Protein AF-A0A9P9GNC3-F1 (afdb_monomer_lite)

Organism: Fusarium redolens (NCBI:txid48865)

Structure (mmCIF, N/CA/C/O backbone):
data_AF-A0A9P9GNC3-F1
#
_entry.id   AF-A0A9P9GNC3-F1
#
loop_
_atom_site.group_PDB
_atom_site.id
_atom_site.type_symbol
_atom_site.label_atom_id
_atom_site.label_alt_id
_atom_site.label_comp_id
_atom_site.label_asym_id
_atom_site.label_entity_id
_atom_site.label_seq_id
_atom_site.pdbx_PDB_ins_code
_atom_site.Cartn_x
_atom_site.Cartn_y
_atom_site.Cartn_z
_atom_site.occupancy
_atom_site.B_iso_or_equiv
_atom_site.auth_seq_id
_atom_site.auth_comp_id
_atom_site.auth_asym_id
_atom_site.auth_atom_id
_atom_site.pdbx_PDB_model_num
ATOM 1 N N . MET A 1 1 ? 5.589 -10.675 -9.214 1.00 71.06 1 MET A N 1
ATOM 2 C CA . MET A 1 1 ? 6.802 -10.640 -8.363 1.00 71.06 1 MET A CA 1
ATOM 3 C C . MET A 1 1 ? 6.450 -10.313 -6.909 1.00 71.06 1 MET A C 1
ATOM 5 O O . MET A 1 1 ? 6.071 -11.239 -6.218 1.00 71.06 1 MET A O 1
ATOM 9 N N . VAL A 1 2 ? 6.453 -9.054 -6.444 1.00 84.62 2 VAL A N 1
ATOM 10 C CA . VAL A 1 2 ? 6.158 -8.733 -5.024 1.00 84.62 2 VAL A CA 1
ATOM 11 C C . VAL A 1 2 ? 4.674 -8.873 -4.683 1.00 84.62 2 VAL A C 1
ATOM 13 O O . VAL A 1 2 ? 4.344 -9.469 -3.669 1.00 84.62 2 VAL A O 1
ATOM 16 N N . GLY A 1 3 ? 3.775 -8.405 -5.555 1.00 83.94 3 GLY A N 1
ATOM 17 C CA . GLY A 1 3 ? 2.334 -8.489 -5.297 1.00 83.94 3 GLY A CA 1
ATOM 18 C C . GLY A 1 3 ? 1.807 -9.918 -5.114 1.00 83.94 3 GLY A C 1
ATOM 19 O O . GLY A 1 3 ? 1.044 -10.178 -4.196 1.00 83.94 3 GLY A O 1
ATOM 20 N N . ASN A 1 4 ? 2.259 -10.864 -5.944 1.00 85.94 4 ASN A N 1
ATOM 21 C CA . ASN A 1 4 ? 1.862 -12.274 -5.822 1.00 85.94 4 ASN A CA 1
ATOM 22 C C . ASN A 1 4 ? 2.312 -12.877 -4.479 1.00 85.94 4 ASN A C 1
ATOM 24 O O . ASN A 1 4 ? 1.541 -13.569 -3.823 1.00 85.94 4 ASN A O 1
ATOM 28 N N . GLU A 1 5 ? 3.531 -12.558 -4.046 1.00 89.38 5 GLU A N 1
ATOM 29 C CA . GLU A 1 5 ? 4.064 -13.045 -2.776 1.00 89.38 5 GLU A CA 1
ATOM 30 C C . GLU A 1 5 ? 3.359 -12.406 -1.570 1.00 89.38 5 GLU A C 1
ATOM 32 O O . GLU A 1 5 ? 3.077 -13.095 -0.593 1.00 89.38 5 GLU A O 1
ATOM 37 N N . ILE A 1 6 ? 2.983 -11.122 -1.663 1.00 91.31 6 ILE A N 1
ATOM 38 C CA . ILE A 1 6 ? 2.118 -10.469 -0.668 1.00 91.31 6 ILE A CA 1
ATOM 39 C C . ILE A 1 6 ? 0.810 -11.247 -0.517 1.00 91.31 6 ILE A C 1
ATOM 41 O O . ILE A 1 6 ? 0.443 -11.570 0.606 1.00 91.31 6 ILE A O 1
ATOM 45 N N . VAL A 1 7 ? 0.134 -11.599 -1.619 1.00 90.75 7 VAL A N 1
ATOM 46 C CA . VAL A 1 7 ? -1.117 -12.379 -1.555 1.00 90.75 7 VAL A CA 1
ATOM 47 C C . VAL A 1 7 ? -0.898 -13.696 -0.838 1.00 90.75 7 VAL A C 1
ATOM 49 O O . VAL A 1 7 ? -1.622 -13.988 0.106 1.00 90.75 7 VAL A O 1
ATOM 52 N N . LYS A 1 8 ? 0.109 -14.472 -1.247 1.00 91.12 8 LYS A N 1
ATOM 53 C CA . LYS A 1 8 ? 0.408 -15.769 -0.626 1.00 91.12 8 LYS A CA 1
ATOM 54 C C . LYS A 1 8 ? 0.589 -15.638 0.884 1.00 91.12 8 LYS A C 1
ATOM 56 O O . LYS A 1 8 ? -0.018 -16.393 1.639 1.00 91.12 8 LYS A O 1
ATOM 61 N N . GLN A 1 9 ? 1.354 -14.643 1.326 1.00 92.56 9 GLN A N 1
ATOM 62 C CA . GLN A 1 9 ? 1.578 -14.410 2.751 1.00 92.56 9 GLN A CA 1
ATOM 63 C C . GLN A 1 9 ? 0.332 -13.887 3.468 1.00 92.56 9 GLN A C 1
ATOM 65 O O . GLN A 1 9 ? 0.065 -14.312 4.587 1.00 92.56 9 GLN A O 1
ATOM 70 N N . CYS A 1 10 ? -0.480 -13.041 2.828 1.00 91.19 10 CYS A N 1
ATOM 71 C CA . CYS A 1 10 ? -1.758 -12.608 3.386 1.00 91.19 10 CYS A CA 1
ATOM 72 C C . CYS A 1 10 ? -2.740 -13.771 3.572 1.00 91.19 10 CYS A C 1
ATOM 74 O O . CYS A 1 10 ? -3.431 -13.832 4.585 1.00 91.19 10 CYS A O 1
ATOM 76 N N . LEU A 1 11 ? -2.814 -14.692 2.609 1.00 91.88 11 LEU A N 1
ATOM 77 C CA . LEU A 1 11 ? -3.699 -15.856 2.685 1.00 91.88 11 LEU A CA 1
ATOM 78 C C . LEU A 1 11 ? -3.236 -16.840 3.775 1.00 91.88 11 LEU A C 1
ATOM 80 O O . LEU A 1 11 ? -4.072 -17.376 4.510 1.00 91.88 11 LEU A O 1
ATOM 84 N N . ALA A 1 12 ? -1.919 -17.005 3.934 1.00 92.38 12 ALA A N 1
ATOM 85 C CA . ALA A 1 12 ? -1.314 -17.858 4.956 1.00 92.38 12 ALA A CA 1
ATOM 86 C C . ALA A 1 12 ? -1.364 -17.273 6.384 1.00 92.38 12 ALA A C 1
ATOM 88 O O . ALA A 1 12 ? -1.344 -18.032 7.352 1.00 92.38 12 ALA A O 1
ATOM 89 N N . ASP A 1 13 ? -1.441 -15.949 6.551 1.00 88.38 13 ASP A N 1
ATOM 90 C CA . ASP A 1 13 ? -1.456 -15.313 7.874 1.00 88.38 13 ASP A CA 1
ATOM 91 C C . ASP A 1 13 ? -2.812 -15.512 8.579 1.00 88.38 13 ASP A C 1
ATOM 93 O O . ASP A 1 13 ? -3.875 -15.165 8.056 1.00 88.38 13 ASP A O 1
ATOM 97 N N . ALA A 1 14 ? -2.791 -16.070 9.790 1.00 89.25 14 ALA A N 1
ATOM 98 C CA . ALA A 1 14 ? -3.994 -16.343 10.577 1.00 89.25 14 ALA A CA 1
ATOM 99 C C . ALA A 1 14 ? -4.692 -15.072 11.101 1.00 89.25 14 ALA A C 1
ATOM 101 O O . ALA A 1 14 ? -5.888 -15.110 11.379 1.00 89.25 14 ALA A O 1
ATOM 102 N N . ARG A 1 15 ? -3.979 -13.942 11.208 1.00 87.38 15 ARG A N 1
ATOM 103 C CA . ARG A 1 15 ? -4.541 -12.643 11.632 1.00 87.38 15 ARG A CA 1
ATOM 104 C C . ARG A 1 15 ? -5.403 -12.009 10.538 1.00 87.38 15 ARG A C 1
ATOM 106 O O . ARG A 1 15 ? -6.269 -11.175 10.807 1.00 87.38 15 ARG A O 1
ATOM 113 N N . ILE A 1 16 ? -5.155 -12.402 9.291 1.00 88.00 16 ILE A N 1
ATOM 114 C CA . ILE A 1 16 ? -5.883 -11.941 8.116 1.00 88.00 16 ILE A CA 1
ATOM 115 C C . ILE A 1 16 ? -7.038 -12.900 7.850 1.00 88.00 16 ILE A C 1
ATOM 117 O O . ILE A 1 16 ? -6.841 -14.096 7.617 1.00 88.00 16 ILE A O 1
ATOM 121 N N . THR A 1 17 ? -8.256 -12.363 7.850 1.00 89.50 17 THR A N 1
ATOM 122 C CA . THR A 1 17 ? -9.473 -13.156 7.621 1.00 89.50 17 THR A CA 1
ATOM 123 C C . THR A 1 17 ? -10.015 -13.025 6.220 1.00 89.50 17 THR A C 1
ATOM 125 O O . THR A 1 17 ? -10.575 -13.985 5.699 1.00 89.50 17 THR A O 1
ATOM 128 N N . LYS A 1 18 ? -9.829 -11.864 5.591 1.00 91.94 18 LYS A N 1
ATOM 129 C CA . LYS A 1 18 ? -10.246 -11.642 4.213 1.00 91.94 18 LYS A CA 1
ATOM 130 C C . LYS A 1 18 ? -9.215 -10.791 3.477 1.00 91.94 18 LYS A C 1
ATOM 132 O O . LYS A 1 18 ? -8.656 -9.843 4.024 1.00 91.94 18 LYS A O 1
ATOM 137 N N . VAL A 1 19 ? -8.959 -11.139 2.225 1.00 92.69 19 VAL A N 1
ATOM 138 C CA . VAL A 1 19 ? -8.042 -10.439 1.326 1.00 92.69 19 VAL A CA 1
ATOM 139 C C . VAL A 1 19 ? -8.831 -10.040 0.093 1.00 92.69 19 VAL A C 1
ATOM 141 O O . VAL A 1 19 ? -9.226 -10.899 -0.689 1.00 92.69 19 VAL A O 1
ATOM 144 N N . VAL A 1 20 ? -9.062 -8.742 -0.081 1.00 93.94 20 VAL A N 1
ATOM 145 C CA . VAL A 1 20 ? -9.696 -8.203 -1.282 1.00 93.94 20 VAL A CA 1
ATOM 146 C C . VAL A 1 20 ? -8.610 -7.825 -2.283 1.00 93.94 20 VAL A C 1
ATOM 148 O O . VAL A 1 20 ? -7.742 -6.996 -2.011 1.00 93.94 20 VAL A O 1
ATOM 151 N N . ILE A 1 21 ? -8.632 -8.458 -3.450 1.00 91.94 21 ILE A N 1
ATOM 152 C CA . ILE A 1 21 ? -7.582 -8.345 -4.462 1.00 91.94 21 ILE A CA 1
ATOM 153 C C . ILE A 1 21 ? -8.123 -7.528 -5.630 1.00 91.94 21 ILE A C 1
ATOM 155 O O . ILE A 1 21 ? -8.949 -8.020 -6.393 1.00 91.94 21 ILE A O 1
ATOM 159 N N . LEU A 1 22 ? -7.636 -6.297 -5.799 1.00 91.00 22 LEU A N 1
ATOM 160 C CA . LEU A 1 22 ? -7.985 -5.460 -6.945 1.00 91.00 22 LEU A CA 1
ATOM 161 C C . LEU A 1 22 ? -6.958 -5.666 -8.058 1.00 91.00 22 LEU A C 1
ATOM 163 O O . LEU A 1 22 ? -5.786 -5.294 -7.930 1.00 91.00 22 LEU A O 1
ATOM 167 N N . THR A 1 23 ? -7.388 -6.245 -9.173 1.00 87.75 23 THR A N 1
ATOM 168 C CA . THR A 1 23 ? -6.497 -6.644 -10.266 1.00 87.75 23 THR A CA 1
ATOM 169 C C . THR A 1 23 ? -7.045 -6.241 -11.633 1.00 87.75 23 THR A C 1
ATOM 171 O O . THR A 1 23 ? -8.246 -6.100 -11.829 1.00 87.75 23 THR A O 1
ATOM 174 N N . ARG A 1 24 ? -6.139 -6.063 -12.602 1.00 84.44 24 ARG A N 1
ATOM 175 C CA . ARG A 1 24 ? -6.463 -5.876 -14.032 1.00 84.44 24 ARG A CA 1
ATOM 176 C C . ARG A 1 24 ? -6.340 -7.156 -14.856 1.00 84.44 24 ARG A C 1
ATOM 178 O O . ARG A 1 24 ? -6.605 -7.141 -16.053 1.00 84.44 24 ARG A O 1
ATOM 185 N N . LYS A 1 25 ? -5.862 -8.238 -14.246 1.00 81.69 25 LYS A N 1
ATOM 186 C CA . LYS A 1 25 ? -5.639 -9.537 -14.885 1.00 81.69 25 LYS A CA 1
ATOM 187 C C . LYS A 1 25 ? -6.192 -10.643 -14.000 1.00 81.69 25 LYS A C 1
ATOM 189 O O . LYS A 1 25 ? -6.168 -10.496 -12.777 1.00 81.69 25 LYS A O 1
ATOM 194 N N . ALA A 1 26 ? -6.598 -11.743 -14.628 1.00 81.38 26 ALA A N 1
ATOM 195 C CA . ALA A 1 26 ? -6.916 -12.975 -13.921 1.00 81.38 26 ALA A CA 1
ATOM 196 C C . ALA A 1 26 ? -5.763 -13.373 -12.983 1.00 81.38 26 ALA A C 1
ATOM 198 O O . ALA A 1 26 ? -4.585 -13.146 -13.287 1.00 81.38 26 ALA A O 1
ATOM 199 N N . VAL A 1 27 ? -6.123 -13.918 -11.827 1.00 83.19 27 VAL A N 1
ATOM 200 C CA . VAL A 1 27 ? -5.182 -14.505 -10.869 1.00 83.19 27 VAL A CA 1
ATOM 201 C C . VAL A 1 27 ? -5.160 -16.022 -11.057 1.00 83.19 27 VAL A C 1
ATOM 203 O O . VAL A 1 27 ? -5.975 -16.567 -11.794 1.00 83.19 27 VAL A O 1
ATOM 206 N N . SER A 1 28 ? -4.208 -16.716 -10.435 1.00 87.19 28 SER A N 1
ATOM 207 C CA . SER A 1 28 ? -4.186 -18.180 -10.483 1.00 87.19 28 SER A CA 1
ATOM 208 C C . SER A 1 28 ? -5.418 -18.764 -9.791 1.00 87.19 28 SER A C 1
ATOM 210 O O . SER A 1 28 ? -5.870 -18.216 -8.782 1.00 87.19 28 SER A O 1
ATOM 212 N N . MET A 1 29 ? -5.889 -19.916 -10.275 1.00 87.25 29 MET A N 1
ATOM 213 C CA . MET A 1 29 ? -7.039 -20.620 -9.693 1.00 87.25 29 MET A CA 1
ATOM 214 C C . MET A 1 29 ? -6.878 -20.850 -8.188 1.00 87.25 29 MET A C 1
ATOM 216 O O . MET A 1 29 ? -7.818 -20.604 -7.448 1.00 87.25 29 MET A O 1
ATOM 220 N N . ASP A 1 30 ? -5.672 -21.189 -7.722 1.00 89.25 30 ASP A N 1
ATOM 221 C CA . ASP A 1 30 ? -5.390 -21.392 -6.292 1.00 89.25 30 ASP A CA 1
ATOM 222 C C . ASP A 1 30 ? -5.675 -20.155 -5.421 1.00 89.25 30 ASP A C 1
ATOM 224 O O . ASP A 1 30 ? -6.001 -20.283 -4.243 1.00 89.25 30 ASP A O 1
ATOM 228 N N . ILE A 1 31 ? -5.521 -18.947 -5.981 1.00 88.00 31 ILE A N 1
ATOM 229 C CA . ILE A 1 31 ? -5.834 -17.692 -5.285 1.00 88.00 31 ILE A CA 1
ATOM 230 C C . ILE A 1 31 ? -7.334 -17.429 -5.371 1.00 88.00 31 ILE A C 1
ATOM 232 O O . ILE A 1 31 ? -7.939 -17.054 -4.373 1.00 88.00 31 ILE A O 1
ATOM 236 N N . GLU A 1 32 ? -7.927 -17.614 -6.550 1.00 87.88 32 GLU A N 1
ATOM 237 C CA . GLU A 1 32 ? -9.344 -17.339 -6.793 1.00 87.88 32 GLU A CA 1
ATOM 238 C C . GLU A 1 32 ? -10.270 -18.263 -5.993 1.00 87.88 32 GLU A C 1
ATOM 240 O O . GLU A 1 32 ? -11.274 -17.805 -5.457 1.00 87.88 32 GLU A O 1
ATOM 245 N N . SER A 1 33 ? -9.905 -19.537 -5.833 1.00 91.75 33 SER A N 1
ATOM 246 C CA . SER A 1 33 ? -10.669 -20.514 -5.052 1.00 91.75 33 SER A CA 1
ATOM 247 C C . SER A 1 33 ? -10.386 -20.460 -3.547 1.00 91.75 33 SER A C 1
ATOM 249 O O . SER A 1 33 ? -10.946 -21.252 -2.789 1.00 91.75 33 SER A O 1
ATOM 251 N N . HIS A 1 34 ? -9.483 -19.588 -3.087 1.00 93.50 34 HIS A N 1
ATOM 252 C CA . HIS A 1 34 ? -9.103 -19.545 -1.680 1.00 93.50 34 HIS A CA 1
ATOM 253 C C . HIS A 1 34 ? -10.231 -18.927 -0.830 1.00 93.50 34 HIS A C 1
ATOM 255 O O . HIS A 1 34 ? -10.674 -17.820 -1.126 1.00 93.50 34 HIS A O 1
ATOM 261 N N . PRO A 1 35 ? -10.643 -19.535 0.300 1.00 94.06 35 PRO A N 1
ATOM 262 C CA . PRO A 1 35 ? -11.805 -19.075 1.077 1.00 94.06 35 PRO A CA 1
ATOM 263 C C . PRO A 1 35 ? -11.659 -17.661 1.665 1.00 94.06 35 PRO A C 1
ATOM 265 O O . PRO A 1 35 ? -12.649 -16.982 1.921 1.00 94.06 35 PRO A O 1
ATOM 268 N N . LYS A 1 36 ? -10.420 -17.203 1.890 1.00 91.94 36 LYS A N 1
ATOM 269 C CA . LYS A 1 36 ? -10.124 -15.824 2.328 1.00 91.94 36 LYS A CA 1
ATOM 270 C C . LYS A 1 36 ? -10.079 -14.800 1.187 1.00 91.94 36 LYS A C 1
ATOM 272 O O . LYS A 1 36 ? -10.036 -13.605 1.474 1.00 91.94 36 LYS A O 1
ATOM 277 N N . ALA A 1 37 ? -9.975 -15.231 -0.067 1.00 92.38 37 ALA A N 1
ATOM 278 C CA . ALA A 1 37 ? -9.731 -14.336 -1.189 1.00 92.38 37 ALA A CA 1
ATOM 279 C C . ALA A 1 37 ? -11.041 -13.793 -1.762 1.00 92.38 37 ALA A C 1
ATOM 281 O O . ALA A 1 37 ? -12.039 -14.495 -1.871 1.00 92.38 37 ALA A O 1
ATOM 282 N N . ASP A 1 38 ? -11.019 -12.521 -2.139 1.00 92.50 38 ASP A N 1
ATOM 283 C CA . ASP A 1 38 ? -12.123 -11.842 -2.797 1.00 92.50 38 ASP A CA 1
ATOM 284 C C . ASP A 1 38 ? -11.568 -11.032 -3.968 1.00 92.50 38 ASP A C 1
ATOM 286 O O . ASP A 1 38 ? -11.017 -9.944 -3.790 1.00 92.50 38 ASP A O 1
ATOM 290 N N . VAL A 1 39 ? -11.622 -11.600 -5.170 1.00 90.69 39 VAL A N 1
ATOM 291 C CA . VAL A 1 39 ? -10.992 -11.008 -6.353 1.00 90.69 39 VAL A CA 1
ATOM 292 C C . VAL A 1 39 ? -11.961 -10.039 -7.027 1.00 90.69 39 VAL A C 1
ATOM 294 O O . VAL A 1 39 ? -13.138 -10.339 -7.246 1.00 90.69 39 VAL A O 1
ATOM 297 N N . ILE A 1 40 ? -11.467 -8.845 -7.350 1.00 90.75 40 ILE A N 1
ATOM 298 C CA . ILE A 1 40 ? -12.210 -7.799 -8.049 1.00 90.75 40 ILE A CA 1
ATOM 299 C C . ILE A 1 40 ? -11.407 -7.364 -9.267 1.00 90.75 40 ILE A C 1
ATOM 301 O O . ILE A 1 40 ? -10.296 -6.838 -9.149 1.00 90.75 40 ILE A O 1
ATOM 305 N N . MET A 1 41 ? -11.998 -7.545 -10.443 1.00 88.12 41 MET A N 1
ATOM 306 C CA . MET A 1 41 ? -11.473 -6.969 -11.672 1.00 88.12 41 MET A CA 1
ATOM 307 C C . MET A 1 41 ? -11.818 -5.482 -11.716 1.00 88.12 41 MET A C 1
ATOM 309 O O . MET A 1 41 ? -12.990 -5.112 -11.703 1.00 88.12 41 MET A O 1
ATOM 313 N N . ILE A 1 42 ? -10.801 -4.630 -11.776 1.00 86.75 42 ILE A N 1
ATOM 314 C CA . ILE A 1 42 ? -10.959 -3.178 -11.894 1.00 86.75 42 ILE A CA 1
ATOM 315 C C . ILE A 1 42 ? -10.181 -2.691 -13.109 1.00 86.75 42 ILE A C 1
ATOM 317 O O . ILE A 1 42 ? -9.058 -3.130 -13.336 1.00 86.75 42 ILE A O 1
ATOM 321 N N . GLN A 1 43 ? -10.768 -1.804 -13.911 1.00 82.12 43 GLN A N 1
ATOM 322 C CA . GLN A 1 43 ? -10.103 -1.277 -15.109 1.00 82.12 43 GLN A CA 1
ATOM 323 C C . GLN A 1 43 ? -9.197 -0.087 -14.786 1.00 82.12 43 GLN A C 1
ATOM 325 O O . GLN A 1 43 ? -8.079 0.000 -15.303 1.00 82.12 43 GLN A O 1
ATOM 330 N N . ASP A 1 44 ? -9.667 0.788 -13.899 1.00 83.56 44 ASP A N 1
ATOM 331 C CA . ASP A 1 44 ? -9.015 2.037 -13.535 1.00 83.56 44 ASP A CA 1
ATOM 332 C C . ASP A 1 44 ? -8.844 2.132 -12.014 1.00 83.56 44 ASP A C 1
ATOM 334 O O . ASP A 1 44 ? -9.811 2.156 -11.260 1.00 83.56 44 ASP A O 1
ATOM 338 N N . PHE A 1 45 ? -7.593 2.193 -11.561 1.00 83.12 45 PHE A N 1
ATOM 339 C CA . PHE A 1 45 ? -7.248 2.298 -10.142 1.00 83.12 45 PHE A CA 1
ATOM 340 C C . PHE A 1 45 ? -7.416 3.716 -9.573 1.00 83.12 45 PHE A C 1
ATOM 342 O O . PHE A 1 45 ? -7.267 3.903 -8.363 1.00 83.12 45 PHE A O 1
ATOM 349 N N . ALA A 1 46 ? -7.725 4.702 -10.420 1.00 84.69 46 ALA A N 1
ATOM 350 C CA . ALA A 1 46 ? -8.105 6.050 -10.010 1.00 84.69 46 ALA A CA 1
ATOM 351 C C . ALA A 1 46 ? -9.609 6.173 -9.705 1.00 84.69 46 ALA A C 1
ATOM 353 O O . ALA A 1 46 ? -10.036 7.172 -9.128 1.00 84.69 46 ALA A O 1
ATOM 354 N N . ARG A 1 47 ? -10.427 5.180 -10.085 1.00 88.38 47 ARG A N 1
ATOM 355 C CA . ARG A 1 47 ? -11.890 5.250 -9.990 1.00 88.38 47 ARG A CA 1
ATOM 356 C C . ARG A 1 47 ? -12.474 4.020 -9.312 1.00 88.38 47 ARG A C 1
ATOM 358 O O . ARG A 1 47 ? -12.463 2.923 -9.857 1.00 88.38 47 ARG A O 1
ATOM 365 N N . TYR A 1 48 ? -13.063 4.236 -8.142 1.00 88.75 48 TYR A N 1
ATOM 366 C CA . TYR A 1 48 ? -13.723 3.197 -7.358 1.00 88.75 48 TYR A CA 1
ATOM 367 C C . TYR A 1 48 ? -15.235 3.394 -7.451 1.00 88.75 48 TYR A C 1
ATOM 369 O O . TYR A 1 48 ? -15.747 4.423 -7.014 1.00 88.75 48 TYR A O 1
ATOM 377 N N . SER A 1 49 ? -15.951 2.429 -8.032 1.00 92.12 49 SER A N 1
ATOM 378 C CA . SER A 1 49 ? -17.416 2.426 -7.983 1.00 92.12 49 SER A CA 1
ATOM 379 C C . SER A 1 49 ? -17.901 2.127 -6.564 1.00 92.12 49 SER A C 1
ATOM 381 O O . SER A 1 49 ? -17.180 1.510 -5.774 1.00 92.12 49 SER A O 1
ATOM 383 N N . ASP A 1 50 ? -19.137 2.509 -6.241 1.00 92.44 50 ASP A N 1
ATOM 384 C CA . ASP A 1 50 ? -19.700 2.247 -4.911 1.00 92.44 50 ASP A CA 1
ATOM 385 C C . ASP A 1 50 ? -19.761 0.745 -4.587 1.00 92.44 50 ASP A C 1
ATOM 387 O O . ASP A 1 50 ? -19.538 0.360 -3.442 1.00 92.44 50 ASP A O 1
ATOM 391 N N . GLU A 1 51 ? -19.952 -0.120 -5.590 1.00 91.25 51 GLU A N 1
ATOM 392 C CA . GLU A 1 51 ? -19.903 -1.575 -5.394 1.00 91.25 51 GLU A CA 1
ATOM 393 C C . GLU A 1 51 ? -18.503 -2.064 -4.996 1.00 91.25 51 GLU A C 1
ATOM 395 O O . GLU A 1 51 ? -18.367 -2.908 -4.108 1.00 91.25 51 GLU A O 1
ATOM 400 N N . VAL A 1 52 ? -17.445 -1.509 -5.600 1.00 91.38 52 VAL A N 1
ATOM 401 C CA . VAL A 1 52 ? -16.073 -1.818 -5.178 1.00 91.38 52 VAL A CA 1
ATOM 402 C C . VAL A 1 52 ? -15.857 -1.317 -3.755 1.00 91.38 52 VAL A C 1
ATOM 404 O O . VAL A 1 52 ? -15.422 -2.093 -2.911 1.00 91.38 52 VAL A O 1
ATOM 407 N N . LEU A 1 53 ? -16.211 -0.062 -3.461 1.00 92.31 53 LEU A N 1
ATOM 408 C CA . LEU A 1 53 ? -16.041 0.524 -2.128 1.00 92.31 53 LEU A CA 1
ATOM 409 C C . LEU A 1 53 ? -16.752 -0.295 -1.047 1.00 92.31 53 LEU A C 1
ATOM 411 O O . LEU A 1 53 ? -16.140 -0.583 -0.022 1.00 92.31 53 LEU A O 1
ATOM 415 N N . ARG A 1 54 ? -17.983 -0.753 -1.302 1.00 91.75 54 ARG A N 1
ATOM 416 C CA . ARG A 1 54 ? -18.752 -1.616 -0.395 1.00 91.75 5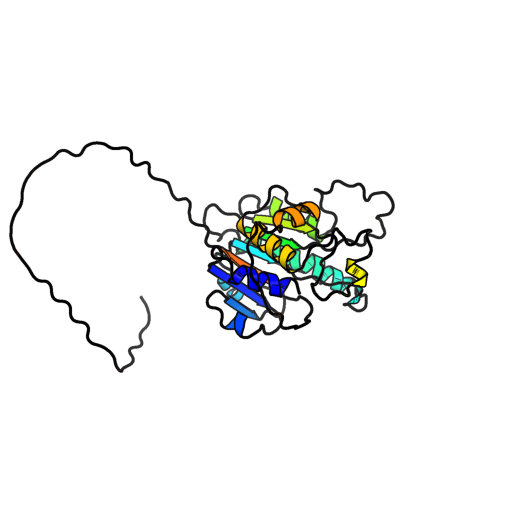4 ARG A CA 1
ATOM 417 C C . ARG A 1 54 ? -18.016 -2.917 -0.068 1.00 91.75 54 ARG A C 1
ATOM 419 O O . ARG A 1 54 ? -18.003 -3.347 1.082 1.00 91.75 54 ARG A O 1
ATOM 426 N N . ARG A 1 55 ? -17.356 -3.541 -1.052 1.00 90.69 55 ARG A N 1
ATOM 427 C CA . ARG A 1 55 ? -16.542 -4.753 -0.827 1.00 90.69 55 ARG A CA 1
ATOM 428 C C . ARG A 1 55 ? -15.265 -4.475 -0.031 1.00 90.69 55 ARG A C 1
ATOM 430 O O . ARG A 1 55 ? -14.764 -5.384 0.629 1.00 90.69 55 ARG A O 1
ATOM 437 N N . LEU A 1 56 ? -14.763 -3.239 -0.060 1.00 90.88 56 LEU A N 1
ATOM 438 C CA . LEU A 1 56 ? -13.602 -2.805 0.723 1.00 90.88 56 LEU A CA 1
ATOM 439 C C . LEU A 1 56 ? -13.952 -2.444 2.174 1.00 90.88 56 LEU A C 1
ATOM 441 O O . LEU A 1 56 ? -13.044 -2.337 3.000 1.00 90.88 56 LEU A O 1
ATOM 445 N N . GLU A 1 57 ? -15.231 -2.284 2.520 1.00 90.06 57 GLU A N 1
ATOM 446 C CA . GLU A 1 57 ? -15.643 -1.875 3.864 1.00 90.06 57 GLU A CA 1
ATOM 447 C C . GLU A 1 57 ? -15.205 -2.851 4.971 1.00 90.06 57 GLU A C 1
ATOM 449 O O . GLU A 1 57 ? -15.241 -4.088 4.870 1.00 90.06 57 GLU A O 1
ATOM 454 N N . GLY A 1 58 ? -14.762 -2.257 6.078 1.00 85.56 58 GLY A N 1
ATOM 455 C CA . GLY A 1 58 ? -14.177 -2.966 7.209 1.00 85.56 58 GLY A CA 1
ATOM 456 C C . GLY A 1 58 ? -12.784 -3.533 6.936 1.00 85.56 58 GLY A C 1
ATOM 457 O O . GLY A 1 58 ? -12.275 -4.266 7.780 1.00 85.56 58 GLY A O 1
ATOM 458 N N . SER A 1 59 ? -12.167 -3.234 5.788 1.00 89.88 59 SER A N 1
ATOM 459 C CA . SER A 1 59 ? -10.729 -3.447 5.609 1.00 89.88 59 SER A CA 1
ATOM 460 C C . SER A 1 59 ? -9.956 -2.500 6.519 1.00 89.88 59 SER A C 1
ATOM 462 O O . SER A 1 59 ? -10.360 -1.362 6.729 1.00 89.88 59 SER A O 1
ATOM 464 N N . SER A 1 60 ? -8.832 -2.969 7.039 1.00 91.12 60 SER A N 1
ATOM 465 C CA . SER A 1 60 ? -7.998 -2.233 7.995 1.00 91.12 60 SER A CA 1
ATOM 466 C C . SER A 1 60 ? -6.655 -1.825 7.402 1.00 91.12 60 SER A C 1
ATOM 468 O O . SER A 1 60 ? -5.922 -1.055 8.014 1.00 91.12 60 SER A O 1
ATOM 470 N N . ALA A 1 61 ? -6.295 -2.363 6.236 1.00 94.06 61 ALA A N 1
ATOM 471 C CA . ALA A 1 61 ? -5.060 -2.016 5.565 1.00 94.06 61 ALA A CA 1
ATOM 472 C C . ALA A 1 61 ? -5.172 -2.107 4.038 1.00 94.06 61 ALA A C 1
ATOM 474 O O . ALA A 1 61 ? -5.924 -2.912 3.485 1.00 94.06 61 ALA A O 1
ATOM 475 N N . CYS A 1 62 ? -4.352 -1.316 3.355 1.00 95.44 62 CYS A N 1
ATOM 476 C CA . CYS A 1 62 ? -4.103 -1.390 1.921 1.00 95.44 62 CYS A CA 1
ATOM 477 C C . CYS A 1 62 ? -2.606 -1.580 1.688 1.00 95.44 62 CYS A C 1
ATOM 479 O O . CYS A 1 62 ? -1.797 -0.785 2.152 1.00 95.44 62 CYS A O 1
ATOM 481 N N . LEU A 1 63 ? -2.232 -2.623 0.954 1.00 95.44 63 LEU A N 1
ATOM 482 C CA . LEU A 1 63 ? -0.867 -2.917 0.545 1.00 95.44 63 LEU A CA 1
ATOM 483 C C . LEU A 1 63 ? -0.724 -2.529 -0.930 1.00 95.44 63 LEU A C 1
ATOM 485 O O . LEU A 1 63 ? -1.117 -3.258 -1.847 1.00 95.44 63 LEU A O 1
ATOM 489 N N . TRP A 1 64 ? -0.157 -1.347 -1.156 1.00 93.38 64 TRP A N 1
ATOM 490 C CA . TRP A 1 64 ? 0.059 -0.790 -2.480 1.00 93.38 64 TRP A CA 1
ATOM 491 C C . TRP A 1 64 ? 1.383 -1.281 -3.073 1.00 93.38 64 TRP A C 1
ATOM 493 O O . TRP A 1 64 ? 2.466 -0.780 -2.758 1.00 93.38 64 TRP A O 1
ATOM 503 N N . ALA A 1 65 ? 1.285 -2.263 -3.969 1.00 86.56 65 ALA A N 1
ATOM 504 C CA . ALA A 1 65 ? 2.415 -2.848 -4.695 1.00 86.56 65 ALA A CA 1
ATOM 505 C C . ALA A 1 65 ? 2.333 -2.611 -6.218 1.00 86.56 65 ALA A C 1
ATOM 507 O O . ALA A 1 65 ? 2.897 -3.380 -7.010 1.00 86.56 65 ALA A O 1
ATOM 508 N N . ILE A 1 66 ? 1.624 -1.551 -6.630 1.00 85.69 66 ILE A N 1
ATOM 509 C CA . ILE A 1 66 ? 1.635 -1.051 -8.006 1.00 85.69 66 ILE A CA 1
ATOM 510 C C . ILE A 1 66 ? 2.786 -0.068 -8.163 1.00 85.69 66 ILE A C 1
ATOM 512 O O . ILE A 1 66 ? 2.892 0.912 -7.430 1.00 85.69 66 ILE A O 1
ATOM 516 N N . GLY A 1 67 ? 3.612 -0.316 -9.171 1.00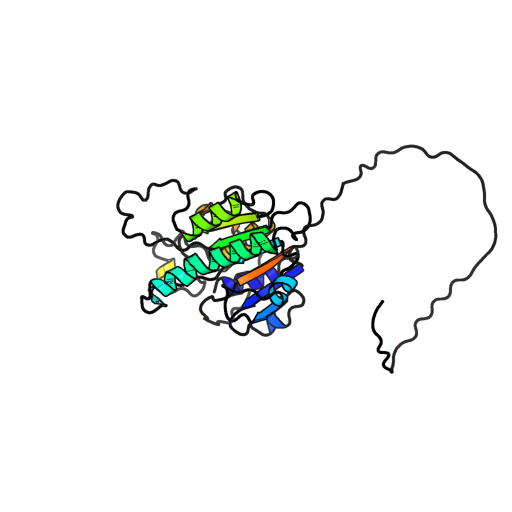 82.06 67 GLY A N 1
ATOM 517 C CA . GLY A 1 67 ? 4.642 0.614 -9.591 1.00 82.06 67 GLY A CA 1
ATOM 518 C C . GLY A 1 67 ? 5.127 0.290 -10.994 1.00 82.06 67 GLY A C 1
ATOM 519 O O . GLY A 1 67 ? 5.065 -0.855 -11.449 1.00 82.06 67 GLY A O 1
ATOM 520 N N . ALA A 1 68 ? 5.624 1.310 -11.680 1.00 78.94 68 ALA A N 1
ATOM 521 C CA . ALA A 1 68 ? 6.246 1.182 -12.986 1.00 78.94 68 ALA A CA 1
ATOM 522 C C . ALA A 1 68 ? 7.692 1.673 -12.957 1.00 78.94 68 ALA A C 1
ATOM 524 O O . ALA A 1 68 ? 8.100 2.477 -12.115 1.00 78.94 68 ALA A O 1
ATOM 525 N N . ARG A 1 69 ? 8.474 1.175 -13.912 1.00 73.75 69 ARG A N 1
ATOM 526 C CA . ARG A 1 69 ? 9.847 1.602 -14.156 1.00 73.75 69 ARG A CA 1
ATOM 527 C C . ARG A 1 69 ? 9.919 2.238 -15.538 1.00 73.75 69 ARG A C 1
ATOM 529 O O . ARG A 1 69 ? 9.258 1.763 -16.457 1.00 73.75 69 ARG A O 1
ATOM 536 N N . LEU A 1 70 ? 10.724 3.291 -15.672 1.00 72.62 70 LEU A N 1
ATOM 537 C CA . LEU A 1 70 ? 10.812 4.085 -16.903 1.00 72.62 70 LEU A CA 1
ATOM 538 C C . LEU A 1 70 ? 11.223 3.243 -18.125 1.00 72.62 70 LEU A C 1
ATOM 540 O O . LEU A 1 70 ? 10.680 3.427 -19.209 1.00 72.62 70 LEU A O 1
ATOM 544 N N . ASP A 1 71 ? 12.139 2.292 -17.923 1.00 69.81 71 ASP A N 1
ATOM 545 C CA . ASP A 1 71 ? 12.615 1.341 -18.939 1.00 69.81 71 ASP A CA 1
ATOM 546 C C . ASP A 1 71 ? 11.492 0.454 -19.503 1.00 69.81 71 ASP A C 1
ATOM 548 O O . ASP A 1 71 ? 11.540 0.056 -20.661 1.00 69.81 71 ASP A O 1
ATOM 552 N N . ARG A 1 72 ? 10.454 0.172 -18.709 1.00 72.38 72 ARG A N 1
ATOM 553 C CA . ARG A 1 72 ? 9.300 -0.643 -19.115 1.00 72.38 72 ARG A CA 1
ATOM 554 C C . ARG A 1 72 ? 8.133 0.158 -19.693 1.00 72.38 72 ARG A C 1
ATOM 556 O O . ARG A 1 72 ? 7.149 -0.451 -20.100 1.00 72.38 72 ARG A O 1
ATOM 563 N N . LEU A 1 73 ? 8.215 1.487 -19.699 1.00 74.69 73 LEU A N 1
ATOM 564 C CA . LEU A 1 73 ? 7.170 2.378 -20.216 1.00 74.69 73 LEU A CA 1
ATOM 565 C C . LEU A 1 73 ? 7.608 3.111 -21.487 1.00 74.69 73 LEU A C 1
ATOM 567 O O . LEU A 1 73 ? 7.130 4.207 -21.751 1.00 74.69 73 LEU A O 1
ATOM 571 N N . SER A 1 74 ? 8.560 2.559 -22.244 1.00 78.81 74 SER A N 1
ATOM 572 C CA . SER A 1 74 ? 9.093 3.207 -23.453 1.00 78.81 74 SER A CA 1
ATOM 573 C C . SER A 1 74 ? 9.548 4.655 -23.205 1.00 78.81 74 SER A C 1
ATOM 575 O O . SER A 1 74 ? 9.413 5.514 -24.068 1.00 78.81 74 SER A O 1
ATOM 577 N N . HIS A 1 75 ? 10.072 4.931 -22.004 1.00 78.31 75 HIS A N 1
ATOM 578 C CA . HIS A 1 75 ? 10.474 6.264 -21.544 1.00 78.31 75 HIS A CA 1
ATOM 579 C C . HIS A 1 75 ? 9.357 7.318 -21.417 1.00 78.31 75 HIS A C 1
ATOM 581 O O . HIS A 1 75 ? 9.658 8.507 -21.281 1.00 78.31 75 HIS A O 1
ATOM 587 N N . ASP A 1 76 ? 8.092 6.903 -21.352 1.00 83.56 76 ASP A N 1
ATOM 588 C CA . ASP A 1 76 ? 6.971 7.791 -21.051 1.00 83.56 76 ASP A CA 1
ATOM 589 C C . ASP A 1 76 ? 7.007 8.248 -19.581 1.00 83.56 76 ASP A C 1
ATOM 591 O O . ASP A 1 76 ? 6.756 7.487 -18.639 1.00 83.56 76 ASP A O 1
ATOM 595 N N . LYS A 1 77 ? 7.349 9.523 -19.384 1.00 85.12 77 LYS A N 1
ATOM 596 C CA . LYS A 1 77 ? 7.426 10.151 -18.061 1.00 85.12 77 LYS A CA 1
ATOM 597 C C . LYS A 1 77 ? 6.053 10.479 -17.483 1.00 85.12 77 LYS A C 1
ATOM 599 O O . LYS A 1 77 ? 5.918 10.435 -16.263 1.00 85.12 77 LYS A O 1
ATOM 604 N N . ALA A 1 78 ? 5.073 10.806 -18.324 1.00 86.62 78 ALA A N 1
ATOM 605 C CA . ALA A 1 78 ? 3.726 11.132 -17.873 1.00 86.62 78 ALA A CA 1
ATOM 606 C C . ALA A 1 78 ? 3.053 9.870 -17.331 1.00 86.62 78 ALA A C 1
ATOM 608 O O . ALA A 1 78 ? 2.568 9.863 -16.204 1.00 86.62 78 ALA A O 1
ATOM 609 N N . LEU A 1 79 ? 3.156 8.757 -18.062 1.00 82.94 79 LEU A N 1
ATOM 610 C CA . LEU A 1 79 ? 2.656 7.468 -17.593 1.00 82.94 79 LEU A CA 1
ATOM 611 C C . LEU A 1 79 ? 3.404 6.971 -16.346 1.00 82.94 79 LEU A C 1
ATOM 613 O O . LEU A 1 79 ? 2.799 6.371 -15.456 1.00 82.94 79 LEU A O 1
ATOM 617 N N . LEU A 1 80 ? 4.713 7.231 -16.245 1.00 82.88 80 LEU A N 1
ATOM 618 C CA . LEU A 1 80 ? 5.479 6.910 -15.039 1.00 82.88 80 LEU A CA 1
ATOM 619 C C . LEU A 1 80 ? 4.979 7.698 -13.821 1.00 82.88 80 LEU A C 1
ATOM 621 O O . LEU A 1 80 ? 4.831 7.109 -12.748 1.00 82.88 80 LEU A O 1
ATOM 625 N N . HIS A 1 81 ? 4.757 9.006 -13.979 1.00 88.19 81 HIS A N 1
ATOM 626 C CA . HIS A 1 81 ? 4.242 9.878 -12.921 1.00 88.19 81 HIS A CA 1
ATOM 627 C C . HIS A 1 81 ? 2.825 9.463 -12.522 1.00 88.19 81 HIS A C 1
ATOM 629 O O . HIS A 1 81 ? 2.600 9.166 -11.352 1.00 88.19 81 HIS A O 1
ATOM 635 N N . HIS A 1 82 ? 1.936 9.263 -13.494 1.00 86.81 82 HIS A N 1
ATOM 636 C CA . HIS A 1 82 ? 0.586 8.762 -13.262 1.00 86.81 82 HIS A CA 1
ATOM 637 C C . HIS A 1 82 ? 0.583 7.475 -12.416 1.00 86.81 82 HIS A C 1
ATOM 639 O O . HIS A 1 82 ? -0.083 7.393 -11.385 1.00 86.81 82 HIS A O 1
ATOM 645 N N . VAL A 1 83 ? 1.394 6.473 -12.787 1.00 86.00 83 VAL A N 1
ATOM 646 C CA . VAL A 1 83 ? 1.422 5.179 -12.081 1.00 86.00 83 VAL A CA 1
ATOM 647 C C . VAL A 1 83 ? 2.066 5.258 -10.694 1.00 86.00 83 VAL A C 1
ATOM 649 O O . VAL A 1 83 ? 1.586 4.607 -9.766 1.00 86.00 83 VAL A O 1
ATOM 652 N N . ASN A 1 84 ? 3.169 5.996 -10.547 1.00 86.62 84 ASN A N 1
ATOM 653 C CA . ASN A 1 84 ? 3.949 6.010 -9.305 1.00 86.62 84 ASN A CA 1
ATOM 654 C C . ASN A 1 84 ? 3.542 7.123 -8.327 1.00 86.62 84 ASN A C 1
ATOM 656 O O . ASN A 1 84 ? 3.973 7.071 -7.175 1.00 86.62 84 ASN A O 1
ATOM 660 N N . VAL A 1 85 ? 2.762 8.114 -8.767 1.00 89.88 85 VAL A N 1
ATOM 661 C CA . VAL A 1 85 ? 2.366 9.286 -7.973 1.00 89.88 85 VAL A CA 1
ATOM 662 C C . VAL A 1 85 ? 0.849 9.437 -7.936 1.00 89.88 85 VAL A C 1
ATOM 664 O O . VAL A 1 85 ? 0.260 9.307 -6.868 1.00 89.88 85 VAL A O 1
ATOM 667 N N . GLU A 1 86 ? 0.193 9.653 -9.075 1.00 91.56 86 GLU A N 1
ATOM 668 C CA . GLU A 1 86 ? -1.239 9.991 -9.076 1.00 91.56 86 GLU A CA 1
ATOM 66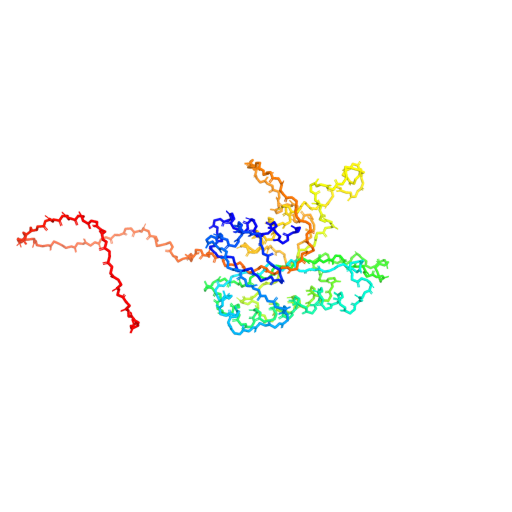9 C C . GLU A 1 86 ? -2.121 8.837 -8.587 1.00 91.56 86 GLU A C 1
ATOM 671 O O . GLU A 1 86 ? -2.998 9.045 -7.747 1.00 91.56 86 GLU A O 1
ATOM 676 N N . LEU A 1 87 ? -1.875 7.611 -9.061 1.00 90.75 87 LEU A N 1
ATOM 677 C CA . LEU A 1 87 ? -2.635 6.429 -8.649 1.00 90.75 87 LEU A CA 1
ATOM 678 C C . LEU A 1 87 ? -2.565 6.155 -7.134 1.00 90.75 87 LEU A C 1
ATOM 680 O O . LEU A 1 87 ? -3.632 6.044 -6.522 1.00 90.75 87 LEU A O 1
ATOM 684 N N . PRO A 1 88 ? -1.379 6.051 -6.491 1.00 93.12 88 PRO A N 1
ATOM 685 C CA . PRO A 1 88 ? -1.320 5.808 -5.052 1.00 93.12 88 PRO A CA 1
ATOM 686 C C . PRO A 1 88 ? -1.942 6.944 -4.237 1.00 93.12 88 PRO A C 1
ATOM 688 O O . PRO A 1 88 ? -2.603 6.656 -3.243 1.00 93.12 88 PRO A O 1
ATOM 691 N N . LEU A 1 89 ? -1.784 8.208 -4.650 1.00 95.81 89 LEU A N 1
ATOM 692 C CA . LEU A 1 89 ? -2.386 9.347 -3.948 1.00 95.81 89 LEU A CA 1
ATOM 693 C C . LEU A 1 89 ? -3.911 9.355 -4.072 1.00 95.81 89 LEU A C 1
ATOM 695 O O . LEU A 1 89 ? -4.607 9.532 -3.074 1.00 95.81 89 LEU A O 1
ATOM 699 N N . THR A 1 90 ? -4.437 9.097 -5.270 1.00 95.56 90 THR A N 1
ATOM 700 C CA . THR A 1 90 ? -5.886 9.014 -5.514 1.00 95.56 90 THR A CA 1
ATOM 701 C C . THR A 1 90 ? -6.512 7.884 -4.704 1.00 95.56 90 THR A C 1
ATOM 703 O O . THR A 1 90 ? -7.552 8.067 -4.066 1.00 95.56 90 THR A O 1
ATOM 706 N N . ALA A 1 91 ? -5.856 6.723 -4.671 1.00 94.06 91 ALA A N 1
ATOM 707 C CA . ALA A 1 91 ? -6.303 5.593 -3.876 1.00 94.06 91 ALA A CA 1
ATOM 708 C C . ALA A 1 91 ? -6.230 5.881 -2.373 1.00 94.06 91 ALA A C 1
ATOM 710 O O . ALA A 1 91 ? -7.215 5.671 -1.673 1.00 94.06 91 ALA A O 1
ATOM 711 N N . ALA A 1 92 ? -5.103 6.398 -1.876 1.00 96.00 92 ALA A N 1
ATOM 712 C CA . ALA A 1 92 ? -4.941 6.736 -0.465 1.00 96.00 92 ALA A CA 1
ATOM 713 C C . ALA A 1 92 ? -5.989 7.753 -0.004 1.00 96.00 92 ALA A C 1
ATOM 715 O O . ALA A 1 92 ? -6.628 7.533 1.021 1.00 96.00 92 ALA A O 1
ATOM 716 N N . LYS A 1 93 ? -6.234 8.804 -0.796 1.00 96.62 93 LYS A N 1
ATOM 717 C CA . LYS A 1 93 ? -7.271 9.802 -0.517 1.00 96.62 93 LYS A CA 1
ATOM 718 C C . LYS A 1 93 ? -8.662 9.168 -0.463 1.00 96.62 93 LYS A C 1
ATOM 720 O O . LYS A 1 93 ? -9.361 9.308 0.536 1.00 96.62 93 LYS A O 1
ATOM 725 N N . THR A 1 94 ? -9.026 8.394 -1.487 1.00 95.44 94 THR A N 1
ATOM 726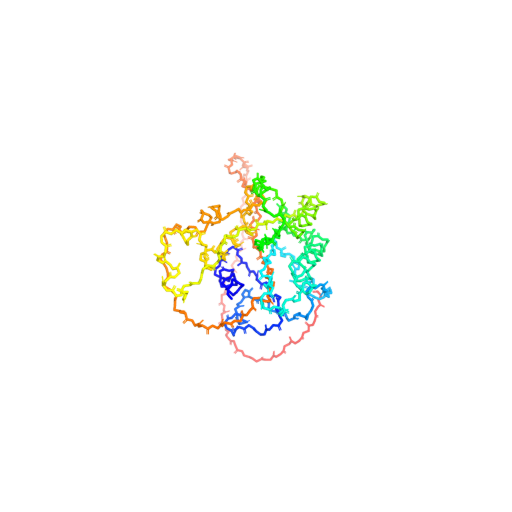 C CA . THR A 1 94 ? -10.333 7.717 -1.552 1.00 95.44 94 THR A CA 1
ATOM 727 C C . THR A 1 94 ? -10.542 6.782 -0.361 1.00 95.44 94 THR A C 1
ATOM 729 O O . THR A 1 94 ? -11.605 6.781 0.258 1.00 95.44 94 THR A O 1
ATOM 732 N N . LEU A 1 95 ? -9.528 5.988 -0.012 1.00 94.31 95 LEU A N 1
ATOM 733 C CA . LEU A 1 95 ? -9.596 5.059 1.113 1.00 94.31 95 LEU A CA 1
ATOM 734 C C . LEU A 1 95 ? -9.648 5.799 2.452 1.00 94.31 95 LEU A C 1
ATOM 736 O O . LEU A 1 95 ? -10.436 5.408 3.309 1.00 94.31 95 LEU A O 1
ATOM 740 N N . SER A 1 96 ? -8.882 6.879 2.618 1.00 95.69 96 SER A N 1
ATOM 741 C CA . SER A 1 96 ? -8.917 7.726 3.817 1.00 95.69 96 SER A CA 1
ATOM 742 C C . SER A 1 96 ? -10.293 8.352 4.039 1.00 95.69 96 SER A C 1
ATOM 744 O O . SER A 1 96 ? -10.777 8.393 5.163 1.00 95.69 96 SER A O 1
ATOM 746 N N . GLU A 1 97 ? -10.958 8.802 2.976 1.00 95.00 97 GLU A N 1
ATOM 747 C CA . GLU A 1 97 ? -12.263 9.465 3.076 1.00 95.00 97 GLU A CA 1
ATOM 748 C C . GLU A 1 97 ? -13.423 8.470 3.218 1.00 95.00 97 GLU A C 1
ATOM 750 O O . GLU A 1 97 ? -14.370 8.709 3.966 1.00 95.00 97 GLU A O 1
ATOM 755 N N . ARG A 1 98 ? -13.385 7.349 2.484 1.00 94.69 98 ARG A N 1
ATOM 756 C CA . ARG A 1 98 ? -14.555 6.468 2.314 1.00 94.69 98 ARG A CA 1
ATOM 757 C C . ARG A 1 98 ? -14.486 5.170 3.111 1.00 94.69 98 ARG A C 1
ATOM 759 O O . ARG A 1 98 ? -15.541 4.619 3.429 1.00 94.69 98 ARG A O 1
ATOM 766 N N . ILE A 1 99 ? -13.283 4.675 3.415 1.00 93.19 99 ILE A N 1
ATOM 767 C CA . ILE A 1 99 ? -13.069 3.362 4.048 1.00 93.19 99 ILE A CA 1
ATOM 768 C C . ILE A 1 99 ? -12.520 3.504 5.465 1.00 93.19 99 ILE A C 1
ATOM 770 O O . ILE A 1 99 ? -13.045 2.870 6.376 1.00 93.19 99 ILE A O 1
ATOM 774 N N . ALA A 1 100 ? -11.520 4.361 5.679 1.00 92.56 100 ALA A N 1
ATOM 775 C CA . ALA A 1 100 ? -10.865 4.521 6.972 1.00 92.56 100 ALA A CA 1
ATOM 776 C C . ALA A 1 100 ? -11.831 4.855 8.128 1.00 92.56 100 ALA A C 1
ATOM 778 O O . ALA A 1 100 ? -11.706 4.213 9.172 1.00 92.56 100 ALA A O 1
ATOM 779 N N . PRO A 1 101 ? -12.859 5.719 7.959 1.00 91.38 101 PRO A N 1
ATOM 780 C CA . PRO A 1 101 ? -13.844 5.995 9.011 1.00 91.38 101 PRO A CA 1
ATOM 781 C C . PRO A 1 101 ? -14.726 4.790 9.372 1.00 91.38 101 PRO A C 1
ATOM 783 O O . PRO A 1 101 ? -15.357 4.780 10.423 1.00 91.38 101 PRO A O 1
ATOM 786 N N . LYS A 1 102 ? -14.781 3.775 8.500 1.00 88.31 102 LYS A N 1
ATOM 787 C CA . LYS A 1 102 ? -15.533 2.521 8.675 1.00 88.31 102 LYS A CA 1
ATOM 788 C C . LYS A 1 102 ? -14.636 1.360 9.128 1.00 88.31 102 LYS A C 1
ATOM 790 O O . LYS A 1 102 ? -15.061 0.203 9.112 1.00 88.31 102 LYS A O 1
ATOM 795 N N . THR A 1 103 ? -13.385 1.643 9.489 1.00 82.44 103 THR A N 1
ATOM 796 C CA . THR A 1 103 ? -12.466 0.656 10.072 1.00 82.44 103 THR A CA 1
ATOM 797 C C . THR A 1 103 ? -12.952 0.288 11.481 1.00 82.44 103 THR A C 1
ATOM 799 O O . THR A 1 103 ? -13.462 1.165 12.181 1.00 82.44 103 THR A O 1
ATOM 802 N N . PRO A 1 104 ? -12.825 -0.979 11.931 1.00 75.56 104 PRO A N 1
ATOM 803 C CA . PRO A 1 104 ? -13.241 -1.377 13.274 1.00 75.56 104 PRO A CA 1
ATOM 804 C C . PRO A 1 104 ? -12.676 -0.463 14.371 1.00 75.56 104 PRO A C 1
ATOM 806 O O . PRO A 1 104 ? -11.491 -0.119 14.354 1.00 75.56 104 PRO A O 1
ATOM 809 N N . THR A 1 105 ? -13.534 -0.098 15.327 1.00 63.78 105 THR A N 1
ATOM 810 C CA . THR A 1 105 ? -13.261 0.888 16.380 1.00 63.78 105 THR A CA 1
ATOM 811 C C . THR A 1 105 ? -11.947 0.604 17.111 1.00 63.78 105 THR A C 1
ATOM 813 O O . THR A 1 105 ? -11.706 -0.515 17.562 1.00 63.78 105 THR A O 1
ATOM 816 N N . GLY A 1 106 ? -11.108 1.636 17.241 1.00 65.94 106 GLY A N 1
ATOM 817 C CA . GLY A 1 106 ? -9.815 1.569 17.927 1.00 65.94 106 GLY A CA 1
ATOM 818 C C . GLY A 1 106 ? -8.605 1.328 17.018 1.00 65.94 106 GLY A C 1
ATOM 819 O O . GLY A 1 106 ? -7.486 1.336 17.521 1.00 65.94 106 GLY A O 1
ATOM 820 N N . ASN A 1 107 ? -8.796 1.161 15.702 1.00 80.69 107 ASN A N 1
ATOM 821 C CA . ASN A 1 107 ? -7.697 0.965 14.752 1.00 80.69 107 ASN A CA 1
ATOM 822 C C . ASN A 1 107 ? -7.697 2.002 13.629 1.00 80.69 107 ASN A C 1
ATOM 824 O O . ASN A 1 107 ? -8.747 2.373 13.108 1.00 80.69 107 ASN A O 1
ATOM 828 N N . LYS A 1 108 ? -6.492 2.401 13.215 1.00 89.81 108 LYS A N 1
ATOM 829 C CA . LYS A 1 108 ? -6.263 3.217 12.018 1.00 89.81 108 LYS A CA 1
ATOM 830 C C . LYS A 1 108 ? -6.203 2.324 10.784 1.00 89.81 108 LYS A C 1
ATOM 832 O O . LYS A 1 108 ? -5.698 1.203 10.843 1.00 89.81 108 LYS A O 1
ATOM 837 N N . PHE A 1 109 ? -6.658 2.847 9.656 1.00 94.06 109 PHE A N 1
ATOM 838 C CA . PHE A 1 109 ? -6.466 2.231 8.356 1.00 94.06 109 PHE A CA 1
ATOM 839 C C . PHE A 1 109 ? -5.007 2.388 7.912 1.00 94.06 109 PHE A C 1
ATOM 841 O O . PHE A 1 109 ? -4.530 3.505 7.714 1.00 94.06 109 PHE A O 1
ATOM 848 N N . ASN A 1 110 ? -4.293 1.277 7.740 1.00 95.25 110 ASN A N 1
ATOM 849 C CA . ASN A 1 110 ? -2.877 1.264 7.374 1.00 95.25 110 ASN A CA 1
ATOM 850 C C . ASN A 1 110 ? -2.683 1.185 5.853 1.00 95.25 110 ASN A C 1
ATOM 852 O O . ASN A 1 110 ? -2.835 0.126 5.249 1.00 95.25 110 ASN A O 1
ATOM 856 N N . PHE A 1 111 ? -2.272 2.278 5.220 1.00 96.75 111 PHE A N 1
ATOM 857 C CA . PHE A 1 111 ? -1.864 2.309 3.819 1.00 96.75 111 PHE A CA 1
ATOM 858 C C . PHE A 1 111 ? -0.352 2.096 3.692 1.00 96.75 111 PHE A C 1
ATOM 860 O O . PHE A 1 111 ? 0.439 2.989 3.975 1.00 96.75 111 PHE A O 1
ATOM 867 N N . VAL A 1 112 ? 0.071 0.911 3.260 1.00 96.69 112 VAL A N 1
ATOM 868 C CA . VAL A 1 112 ? 1.479 0.542 3.083 1.00 96.69 112 VAL A CA 1
ATOM 869 C C . VAL A 1 112 ? 1.881 0.720 1.622 1.00 96.69 112 VAL A C 1
ATOM 871 O O . VAL A 1 112 ? 1.345 0.057 0.738 1.00 96.69 112 VAL A O 1
ATOM 874 N N . PHE A 1 113 ? 2.851 1.590 1.366 1.00 94.75 113 PHE A N 1
ATOM 875 C CA . PHE A 1 113 ? 3.339 1.956 0.042 1.00 94.75 113 PHE A CA 1
ATOM 876 C C . PHE A 1 113 ? 4.803 1.552 -0.134 1.00 94.75 113 PHE A C 1
ATOM 878 O O . PHE A 1 113 ? 5.648 1.896 0.690 1.00 94.75 113 PHE A O 1
ATOM 885 N N . CYS A 1 114 ? 5.135 0.864 -1.230 1.00 90.94 114 CYS A N 1
ATOM 886 C CA . CYS A 1 114 ? 6.533 0.658 -1.617 1.00 90.94 114 CYS A CA 1
ATOM 887 C C . CYS A 1 114 ? 7.006 1.803 -2.509 1.00 90.94 114 CYS A C 1
ATOM 889 O O . CYS A 1 114 ? 6.614 1.908 -3.671 1.00 90.94 114 CYS A O 1
ATOM 891 N N . SER A 1 115 ? 7.907 2.617 -1.975 1.00 86.69 115 SER A N 1
ATOM 892 C CA . SER A 1 115 ? 8.541 3.693 -2.716 1.00 86.69 115 SER A CA 1
ATOM 893 C C . SER A 1 115 ? 9.644 3.164 -3.625 1.00 86.69 115 SER A C 1
ATOM 895 O O . SER A 1 115 ? 10.457 2.319 -3.243 1.00 86.69 115 SER A O 1
ATOM 897 N N . ASN A 1 116 ? 9.696 3.700 -4.840 1.00 70.50 116 ASN A N 1
ATOM 898 C CA . ASN A 1 116 ? 10.818 3.495 -5.742 1.00 70.50 116 ASN A CA 1
ATOM 899 C C . ASN A 1 116 ? 11.871 4.571 -5.474 1.00 70.50 116 ASN A C 1
ATOM 901 O O . ASN A 1 116 ? 11.539 5.745 -5.309 1.00 70.50 116 ASN A O 1
ATOM 905 N N . ARG A 1 117 ? 13.158 4.195 -5.478 1.00 59.12 117 ARG A N 1
ATOM 906 C CA . ARG A 1 117 ? 14.249 5.176 -5.394 1.00 59.12 117 ARG A CA 1
ATOM 907 C C . ARG A 1 117 ? 14.060 6.226 -6.489 1.00 59.12 117 ARG A C 1
ATOM 909 O O . ARG A 1 117 ? 14.106 5.903 -7.675 1.00 59.12 117 ARG A O 1
ATOM 916 N N . ALA A 1 118 ? 13.853 7.476 -6.085 1.00 47.53 118 ALA A N 1
ATOM 917 C CA . ALA A 1 118 ? 13.835 8.591 -7.011 1.00 47.53 118 ALA A CA 1
ATOM 918 C C . ALA A 1 118 ? 15.226 8.701 -7.651 1.00 47.53 118 ALA A C 1
ATOM 920 O O . ALA A 1 118 ? 16.212 8.977 -6.970 1.00 47.53 118 ALA A O 1
ATOM 921 N N . ASN A 1 119 ? 15.309 8.497 -8.965 1.00 40.41 119 ASN A N 1
ATOM 922 C CA . ASN A 1 119 ? 16.459 8.931 -9.753 1.00 40.41 119 ASN A CA 1
ATOM 923 C C . ASN A 1 119 ? 16.349 10.450 -9.947 1.00 40.41 119 ASN A C 1
ATOM 925 O O . ASN A 1 119 ? 16.165 10.924 -11.070 1.00 40.41 119 ASN A O 1
ATOM 929 N N . SER A 1 120 ? 16.371 11.232 -8.867 1.00 38.78 120 SER A N 1
ATOM 930 C CA . SER A 1 120 ? 16.453 12.679 -9.015 1.00 38.78 120 SER A CA 1
ATOM 931 C C . SER A 1 120 ? 17.846 13.004 -9.558 1.00 38.78 120 SER A C 1
ATOM 933 O O . SER A 1 120 ? 18.858 12.861 -8.880 1.00 38.78 120 SER A O 1
ATOM 935 N N . LYS A 1 121 ? 17.916 13.457 -10.816 1.00 39.00 121 LYS A N 1
ATOM 936 C CA . LYS A 1 121 ? 19.159 13.978 -11.417 1.00 39.00 121 LYS A CA 1
ATOM 937 C C . LYS A 1 121 ? 19.694 15.228 -10.692 1.00 39.00 121 LYS A C 1
ATOM 939 O O . LYS A 1 121 ? 20.800 15.659 -10.978 1.00 39.00 121 LYS A O 1
ATOM 944 N N . ALA A 1 122 ? 18.937 15.767 -9.734 1.00 38.53 122 ALA A N 1
ATOM 945 C CA . ALA A 1 122 ? 19.361 16.816 -8.809 1.00 38.53 122 ALA A CA 1
ATOM 946 C C . ALA A 1 122 ? 20.154 16.289 -7.590 1.00 38.53 122 ALA A C 1
ATOM 948 O O . ALA A 1 122 ? 20.542 17.073 -6.732 1.00 38.53 122 ALA A O 1
ATOM 949 N N . SER A 1 123 ? 20.393 14.976 -7.469 1.00 41.06 123 SER A N 1
ATOM 950 C CA . SER A 1 123 ? 20.996 14.375 -6.271 1.00 41.06 123 SER A CA 1
ATOM 951 C C . SER A 1 123 ? 22.531 14.259 -6.303 1.00 41.06 123 SER A C 1
ATOM 953 O O . SER A 1 123 ? 23.095 13.388 -5.629 1.00 41.06 123 SER A O 1
ATOM 955 N N . SER A 1 124 ? 23.245 15.121 -7.035 1.00 46.19 124 SER A N 1
ATOM 956 C CA . SER A 1 124 ? 24.662 15.337 -6.722 1.00 46.19 124 SER A CA 1
ATOM 957 C C . SER A 1 124 ? 24.744 16.312 -5.544 1.00 46.19 124 SER A C 1
ATOM 959 O O . SER A 1 124 ? 24.307 17.451 -5.655 1.00 46.19 124 SER A O 1
ATOM 961 N N . LEU A 1 125 ? 25.294 15.838 -4.422 1.00 39.38 125 LEU A N 1
ATOM 962 C CA . LEU A 1 125 ? 25.673 16.565 -3.194 1.00 39.38 125 LEU A CA 1
ATOM 963 C C . LEU A 1 125 ? 24.613 16.811 -2.096 1.00 39.38 125 LEU A C 1
ATOM 965 O O . LEU A 1 125 ? 25.009 16.897 -0.940 1.00 39.38 125 LEU A O 1
ATOM 969 N N . LEU A 1 126 ? 23.298 16.796 -2.363 1.00 42.66 126 LEU A N 1
ATOM 970 C CA . LEU A 1 126 ? 22.259 16.989 -1.313 1.00 42.66 126 LEU A CA 1
ATOM 971 C C . LEU A 1 126 ? 21.584 15.698 -0.807 1.00 42.66 126 LEU A C 1
ATOM 973 O O . LEU A 1 126 ? 20.677 15.730 0.023 1.00 42.66 126 LEU A O 1
ATOM 977 N N . SER A 1 127 ? 22.053 14.533 -1.254 1.00 46.34 127 SER A N 1
ATOM 978 C CA . SER A 1 127 ? 21.535 13.212 -0.849 1.00 46.34 127 SER A CA 1
ATOM 979 C C . SER A 1 127 ? 21.870 12.812 0.598 1.00 46.34 127 SER A C 1
ATOM 981 O O . SER A 1 127 ? 21.612 11.674 0.986 1.00 46.34 127 SER A O 1
ATOM 983 N N . LEU A 1 128 ? 22.415 13.743 1.390 1.00 47.12 128 LEU A N 1
ATOM 984 C CA . LEU A 1 128 ? 22.619 13.652 2.838 1.00 47.12 128 LEU A CA 1
ATOM 985 C C . LEU A 1 128 ? 21.408 14.210 3.623 1.00 47.12 128 LEU A C 1
ATOM 987 O O . LEU A 1 128 ? 21.543 14.690 4.741 1.00 47.12 128 LEU A O 1
ATOM 991 N N . GLY A 1 129 ? 20.217 14.217 3.021 1.00 55.25 129 GLY A N 1
ATOM 992 C CA . GLY A 1 129 ? 18.980 14.578 3.713 1.00 55.25 129 GLY A CA 1
ATOM 993 C C . GLY A 1 129 ? 18.524 13.485 4.686 1.00 55.25 129 GLY A C 1
ATOM 994 O O . GLY A 1 129 ? 18.743 12.297 4.435 1.00 55.25 129 GLY A O 1
ATOM 995 N N . ASP A 1 130 ? 17.856 13.894 5.770 1.00 60.00 130 ASP A N 1
ATOM 996 C CA . ASP A 1 130 ? 17.329 13.007 6.816 1.00 60.00 130 ASP A CA 1
ATOM 997 C C . ASP A 1 130 ? 16.544 11.822 6.209 1.00 60.00 130 ASP A C 1
ATOM 999 O O . ASP A 1 130 ? 15.577 12.046 5.467 1.00 60.00 130 ASP A O 1
ATOM 1003 N N . PRO A 1 131 ? 16.934 10.561 6.491 1.00 62.59 131 PRO A N 1
ATOM 1004 C CA . PRO A 1 131 ? 16.228 9.379 5.999 1.00 62.59 131 PRO A CA 1
ATOM 1005 C C . PRO A 1 131 ? 14.729 9.383 6.330 1.00 62.59 131 PRO A C 1
ATOM 1007 O O . PRO A 1 131 ? 13.932 8.873 5.540 1.00 62.59 131 PRO A O 1
ATOM 1010 N N . ARG A 1 132 ? 14.331 10.036 7.430 1.00 67.00 132 ARG A N 1
ATOM 1011 C CA . ARG A 1 132 ? 12.942 10.111 7.906 1.00 67.00 132 ARG A CA 1
ATOM 1012 C C . ARG A 1 132 ? 12.054 11.062 7.108 1.00 67.00 132 ARG A C 1
ATOM 1014 O O . ARG A 1 132 ? 10.847 11.087 7.333 1.00 67.00 132 ARG A O 1
ATOM 1021 N N . LYS A 1 133 ? 12.615 11.839 6.175 1.00 76.69 133 LYS A N 1
ATOM 1022 C CA . LYS A 1 133 ? 11.849 12.783 5.352 1.00 76.69 133 LYS A CA 1
ATOM 1023 C C . LYS A 1 133 ? 11.417 12.164 4.020 1.00 76.69 133 LYS A C 1
ATOM 1025 O O . LYS A 1 133 ? 12.200 11.415 3.421 1.00 76.69 133 LYS A O 1
ATOM 1030 N N . PRO A 1 134 ? 10.214 12.492 3.514 1.00 73.50 134 PRO A N 1
ATOM 1031 C CA . PRO A 1 134 ? 9.807 12.177 2.148 1.00 73.50 134 PRO A CA 1
ATOM 1032 C C . PRO A 1 134 ? 10.815 12.701 1.116 1.00 73.50 134 PRO A C 1
ATOM 1034 O O . PRO A 1 134 ? 11.330 13.809 1.235 1.00 73.50 134 PRO A O 1
ATOM 1037 N N . LYS A 1 135 ? 11.109 11.880 0.110 1.00 77.75 135 LYS A N 1
ATOM 1038 C CA . LYS A 1 135 ? 12.070 12.113 -0.978 1.00 77.75 135 LYS A CA 1
ATOM 1039 C C . LYS A 1 135 ? 11.400 12.131 -2.350 1.00 77.75 135 LYS A C 1
ATOM 1041 O O . LYS A 1 135 ? 12.043 12.512 -3.324 1.00 77.75 135 LYS A O 1
ATOM 1046 N N . SER A 1 136 ? 10.137 11.718 -2.442 1.00 85.06 136 SER A N 1
ATOM 1047 C CA . SER A 1 136 ? 9.340 11.800 -3.666 1.00 85.06 136 SER A CA 1
ATOM 1048 C C . SER A 1 136 ? 8.010 12.506 -3.424 1.00 85.06 136 SER A C 1
ATOM 1050 O O . SER A 1 136 ? 7.529 12.591 -2.295 1.00 85.06 136 SER A O 1
ATOM 1052 N N . GLU A 1 137 ? 7.414 12.995 -4.509 1.00 89.44 137 GLU A N 1
ATOM 1053 C CA . GLU A 1 137 ? 6.083 13.608 -4.513 1.00 89.44 137 GLU A CA 1
ATOM 1054 C C . GLU A 1 137 ? 5.018 12.661 -3.942 1.00 89.44 137 GLU A C 1
ATOM 1056 O O . GLU A 1 137 ? 4.242 13.063 -3.080 1.00 89.44 137 GLU A O 1
ATOM 1061 N N . ALA A 1 138 ? 5.055 11.381 -4.329 1.00 90.88 138 ALA A N 1
ATOM 1062 C CA . ALA A 1 138 ? 4.149 10.359 -3.808 1.00 90.88 138 ALA A CA 1
ATOM 1063 C C . ALA A 1 138 ? 4.282 10.191 -2.289 1.00 90.88 138 ALA A C 1
ATOM 1065 O O . ALA A 1 138 ? 3.290 10.183 -1.570 1.00 90.88 138 ALA A O 1
ATOM 1066 N N . GLU A 1 139 ? 5.510 10.092 -1.776 1.00 93.56 139 GLU A N 1
ATOM 1067 C CA . GLU A 1 139 ? 5.741 9.969 -0.335 1.00 93.56 139 GLU A CA 1
ATOM 1068 C C . GLU A 1 139 ? 5.268 11.205 0.429 1.00 93.56 139 GLU A C 1
ATOM 1070 O O . GLU A 1 139 ? 4.697 11.075 1.509 1.00 93.56 139 GLU A O 1
ATOM 1075 N N . LYS A 1 140 ? 5.499 12.400 -0.128 1.00 93.69 140 LYS A N 1
ATOM 1076 C CA . LYS A 1 140 ? 5.062 13.653 0.484 1.00 93.69 140 LYS A CA 1
ATOM 1077 C C . LYS A 1 140 ? 3.537 13.712 0.552 1.00 93.69 140 LYS A C 1
ATOM 1079 O O . LYS A 1 140 ? 3.004 13.930 1.633 1.00 93.69 140 LYS A O 1
ATOM 1084 N N . GLY A 1 141 ? 2.850 13.449 -0.559 1.00 95.25 141 GLY A N 1
ATOM 1085 C CA . GLY A 1 141 ? 1.388 13.468 -0.598 1.00 95.25 141 GLY A CA 1
ATOM 1086 C C . GLY A 1 141 ? 0.758 12.400 0.303 1.00 95.25 141 GLY A C 1
ATOM 1087 O O . GLY A 1 141 ? -0.228 12.672 0.977 1.00 95.25 141 GLY A O 1
ATOM 1088 N N . LEU A 1 142 ? 1.353 11.205 0.400 1.00 96.19 142 LEU A N 1
ATOM 1089 C CA . LEU A 1 142 ? 0.885 10.169 1.331 1.00 96.19 142 LEU A CA 1
ATOM 1090 C C . LEU A 1 142 ? 1.036 10.597 2.796 1.00 96.19 142 LEU A C 1
ATOM 1092 O O . LEU A 1 142 ? 0.157 10.312 3.608 1.00 96.19 142 LEU A O 1
ATOM 1096 N N . CYS A 1 143 ? 2.128 11.289 3.135 1.00 95.56 143 CYS A N 1
ATOM 1097 C CA . CYS A 1 143 ? 2.290 11.895 4.453 1.00 95.56 143 CYS A CA 1
ATOM 1098 C C . CYS A 1 143 ? 1.221 12.957 4.717 1.00 95.56 143 CYS A C 1
ATOM 1100 O O . CYS A 1 143 ? 0.572 12.887 5.751 1.00 95.56 143 CYS A O 1
ATOM 1102 N N . GLU A 1 144 ? 1.001 13.878 3.775 1.00 96.81 144 GLU A N 1
ATOM 1103 C CA . GLU A 1 144 ? -0.004 14.943 3.895 1.00 96.81 144 GLU A CA 1
ATOM 1104 C C . GLU A 1 144 ? -1.420 14.376 4.096 1.00 96.81 144 GLU A C 1
ATOM 1106 O O . GLU A 1 144 ? -2.154 14.858 4.954 1.00 96.81 144 GLU A O 1
ATOM 1111 N N . ILE A 1 145 ? -1.788 13.308 3.376 1.00 97.06 145 ILE A N 1
ATOM 1112 C CA . ILE A 1 145 ? -3.077 12.616 3.558 1.00 97.06 145 ILE A CA 1
ATOM 1113 C C . ILE A 1 145 ? -3.189 12.021 4.968 1.00 97.06 145 ILE A C 1
ATOM 1115 O O . ILE A 1 145 ? -4.220 12.174 5.619 1.00 97.06 145 ILE A O 1
ATOM 1119 N N . ALA A 1 146 ? -2.136 11.364 5.462 1.00 95.94 146 ALA A N 1
ATOM 1120 C CA . ALA A 1 146 ? -2.139 10.803 6.813 1.00 95.94 146 ALA A CA 1
ATOM 1121 C C . ALA A 1 146 ? -2.183 11.884 7.901 1.00 95.94 146 ALA A C 1
ATOM 1123 O O . ALA A 1 146 ? -2.887 11.725 8.894 1.00 95.94 146 ALA A O 1
ATOM 1124 N N . ASP A 1 147 ? -1.483 12.999 7.698 1.00 95.94 147 ASP A N 1
ATOM 1125 C CA . ASP A 1 147 ? -1.473 14.133 8.625 1.00 95.94 147 ASP A CA 1
ATOM 1126 C C . ASP A 1 147 ? -2.820 14.876 8.645 1.00 95.94 147 ASP A C 1
ATOM 1128 O O . ASP A 1 147 ? -3.191 15.445 9.669 1.00 95.94 147 ASP A O 1
ATOM 1132 N N . ALA A 1 148 ? -3.591 14.820 7.554 1.00 96.62 148 ALA A N 1
ATOM 1133 C CA . ALA A 1 148 ? -4.954 15.345 7.488 1.00 96.62 148 ALA A CA 1
ATOM 1134 C C . ALA A 1 148 ? -5.999 14.442 8.175 1.00 96.62 148 ALA A C 1
ATOM 1136 O O . ALA A 1 148 ? -7.123 14.874 8.422 1.00 96.62 148 ALA A O 1
ATOM 1137 N N . SER A 1 149 ? -5.675 13.178 8.460 1.00 93.25 149 SER A N 1
ATOM 1138 C CA . SER A 1 149 ? -6.589 12.208 9.085 1.00 93.25 149 SER A CA 1
ATOM 1139 C C . SER A 1 149 ? -5.872 11.341 10.131 1.00 93.25 149 SER A C 1
ATOM 1141 O O . SER A 1 149 ? -5.927 10.111 10.059 1.00 93.25 149 SER A O 1
ATOM 1143 N N . PRO A 1 150 ? -5.214 11.954 11.135 1.00 91.75 150 PRO A N 1
ATOM 1144 C CA . PRO A 1 150 ? -4.279 11.253 12.009 1.00 91.75 150 PRO A CA 1
ATOM 1145 C C . PRO A 1 150 ? -4.958 10.201 12.883 1.00 91.75 150 PRO A C 1
ATOM 1147 O O . PRO A 1 150 ? -4.315 9.222 13.246 1.00 91.75 150 PRO A O 1
ATOM 1150 N N . GLU A 1 151 ? -6.243 10.360 13.202 1.00 91.19 151 GLU A N 1
ATOM 1151 C CA . GLU A 1 151 ? -6.986 9.439 14.069 1.00 91.19 151 GLU A CA 1
ATOM 1152 C C . GLU A 1 151 ? -7.501 8.195 13.340 1.00 91.19 151 GLU A C 1
ATOM 1154 O O . GLU A 1 151 ? -7.731 7.168 13.975 1.00 91.19 151 GLU A O 1
ATOM 1159 N N . THR A 1 152 ? -7.659 8.255 12.015 1.00 93.31 152 THR A N 1
ATOM 1160 C CA . THR A 1 152 ? -8.298 7.188 11.230 1.00 93.31 152 THR A CA 1
ATOM 1161 C C . THR A 1 152 ? -7.384 6.577 10.180 1.00 93.31 152 THR A C 1
ATOM 1163 O O . THR A 1 152 ? -7.631 5.443 9.778 1.00 93.31 152 THR A O 1
ATOM 1166 N N . PHE A 1 153 ? -6.324 7.262 9.743 1.00 95.69 153 PHE A N 1
ATOM 1167 C CA . PHE A 1 153 ? -5.496 6.835 8.619 1.00 95.69 153 PHE A CA 1
ATOM 1168 C C . PHE A 1 153 ? -4.000 6.939 8.931 1.00 95.69 153 PHE A C 1
ATOM 1170 O O . PHE A 1 153 ? -3.507 7.940 9.446 1.00 95.69 153 PHE A O 1
ATOM 1177 N N . SER A 1 154 ? -3.259 5.897 8.566 1.00 96.31 154 SER A N 1
ATOM 1178 C CA . SER A 1 154 ? -1.803 5.828 8.675 1.00 96.31 154 SER A CA 1
ATOM 1179 C C . SER A 1 154 ? -1.215 5.487 7.313 1.00 96.31 154 SER A C 1
ATOM 1181 O O . SER A 1 154 ? -1.610 4.495 6.707 1.00 96.31 154 SER A O 1
ATOM 1183 N N . ALA A 1 155 ? -0.221 6.243 6.851 1.00 96.56 155 ALA A N 1
ATOM 1184 C CA . ALA A 1 155 ? 0.562 5.888 5.669 1.00 96.56 155 ALA A CA 1
ATOM 1185 C C . ALA A 1 155 ? 1.930 5.339 6.087 1.00 96.56 155 ALA A C 1
ATOM 1187 O O . ALA A 1 155 ? 2.631 5.989 6.847 1.00 96.56 155 ALA A O 1
ATOM 1188 N N . TRP A 1 156 ? 2.345 4.185 5.572 1.00 96.69 156 TRP A N 1
ATOM 1189 C CA . TRP A 1 156 ? 3.650 3.571 5.825 1.00 96.69 156 TRP A CA 1
ATOM 1190 C C . TRP A 1 156 ? 4.441 3.481 4.525 1.00 96.69 156 TRP A C 1
ATOM 1192 O O . TRP A 1 156 ? 3.958 2.930 3.540 1.00 96.69 156 TRP A O 1
ATOM 1202 N N . ILE A 1 157 ? 5.665 4.000 4.511 1.00 95.50 157 ILE A N 1
ATOM 1203 C CA . ILE A 1 157 ? 6.490 4.117 3.306 1.00 95.50 157 ILE A CA 1
ATOM 1204 C C . ILE A 1 157 ? 7.670 3.155 3.417 1.00 95.50 157 ILE A C 1
ATOM 1206 O O . ILE A 1 157 ? 8.593 3.378 4.197 1.00 95.50 157 ILE A O 1
ATOM 1210 N N . LEU A 1 158 ? 7.673 2.101 2.607 1.00 93.62 158 LEU A N 1
ATOM 1211 C CA . LEU A 1 158 ? 8.763 1.132 2.529 1.00 93.62 158 LEU A CA 1
ATOM 1212 C C . LEU A 1 158 ? 9.771 1.570 1.460 1.00 93.62 158 LEU A C 1
ATOM 1214 O O . LEU A 1 158 ? 9.392 1.792 0.310 1.00 93.62 158 LEU A O 1
ATOM 1218 N N . ARG A 1 159 ? 11.057 1.657 1.814 1.00 90.75 159 ARG A N 1
ATOM 1219 C CA . ARG A 1 159 ? 12.151 2.051 0.909 1.00 90.75 159 ARG A CA 1
ATOM 1220 C C . ARG A 1 159 ? 13.196 0.942 0.757 1.00 90.75 159 ARG A C 1
ATOM 1222 O O . ARG A 1 159 ? 14.268 1.008 1.370 1.00 90.75 159 ARG A O 1
ATOM 1229 N N . PRO A 1 160 ? 12.928 -0.080 -0.069 1.00 89.00 160 PRO A N 1
ATOM 1230 C CA . PRO A 1 160 ? 13.933 -1.090 -0.371 1.00 89.00 160 PRO A CA 1
ATOM 1231 C C . PRO A 1 160 ? 15.090 -0.486 -1.180 1.00 89.00 160 PRO A C 1
ATOM 1233 O O . PRO A 1 160 ? 14.899 0.393 -2.025 1.00 89.00 160 PRO A O 1
ATOM 1236 N N . SER A 1 161 ? 16.311 -0.974 -0.954 1.00 82.06 161 SER A N 1
ATOM 1237 C CA . SER A 1 161 ? 17.476 -0.585 -1.760 1.00 82.06 161 SER A CA 1
ATOM 1238 C C . SER A 1 161 ? 17.429 -1.232 -3.151 1.00 82.06 161 SER A C 1
ATOM 1240 O O . SER A 1 161 ? 17.614 -0.563 -4.169 1.00 82.06 161 SER A O 1
ATOM 1242 N N . ALA A 1 162 ? 17.125 -2.528 -3.176 1.00 81.56 162 ALA A N 1
ATOM 1243 C CA . ALA A 1 162 ? 16.879 -3.367 -4.334 1.00 81.56 162 ALA A CA 1
ATOM 1244 C C . ALA A 1 162 ? 16.018 -4.556 -3.892 1.00 81.56 162 ALA A C 1
ATOM 1246 O O . ALA A 1 162 ? 16.165 -5.034 -2.769 1.00 81.56 162 ALA A O 1
ATOM 1247 N N . ILE A 1 163 ? 15.149 -5.046 -4.776 1.00 83.50 163 ILE A N 1
ATOM 1248 C CA . ILE A 1 163 ? 14.359 -6.258 -4.535 1.00 83.50 163 ILE A CA 1
ATOM 1249 C C . ILE A 1 163 ? 14.981 -7.394 -5.343 1.00 83.50 163 ILE A C 1
ATOM 1251 O O . ILE A 1 163 ? 15.114 -7.285 -6.564 1.00 83.50 163 ILE A O 1
ATOM 1255 N N . VAL A 1 164 ? 15.381 -8.464 -4.661 1.00 82.81 164 VAL A N 1
ATOM 1256 C CA . VAL A 1 164 ? 16.119 -9.592 -5.241 1.00 82.81 164 VAL A CA 1
ATOM 1257 C C . VAL A 1 164 ? 15.192 -10.793 -5.402 1.00 82.81 164 VAL A C 1
ATOM 1259 O O . VAL A 1 164 ? 14.476 -11.170 -4.474 1.00 82.81 164 VAL A O 1
ATOM 1262 N N . THR A 1 165 ? 15.208 -11.412 -6.582 1.00 75.50 165 THR A N 1
ATOM 1263 C CA . THR A 1 165 ? 14.528 -12.688 -6.828 1.00 75.50 165 THR A CA 1
ATOM 1264 C C . THR A 1 165 ? 15.457 -13.871 -6.523 1.00 75.50 165 THR A C 1
ATOM 1266 O O . THR A 1 165 ? 16.680 -13.754 -6.684 1.00 75.50 165 THR A O 1
ATOM 1269 N N . PRO A 1 166 ? 14.916 -15.023 -6.089 1.00 64.44 166 PRO A N 1
ATOM 1270 C CA . PRO A 1 166 ? 15.692 -16.256 -5.925 1.00 64.44 166 PRO A CA 1
ATOM 1271 C C . PRO A 1 166 ? 16.450 -16.646 -7.202 1.00 64.44 166 PRO A C 1
ATOM 1273 O O . PRO A 1 166 ? 17.632 -16.973 -7.136 1.00 64.44 166 PRO A O 1
ATOM 1276 N N . ASP A 1 167 ? 15.806 -16.476 -8.359 1.00 60.88 167 ASP A N 1
ATOM 1277 C CA . ASP A 1 167 ? 16.321 -16.891 -9.672 1.00 60.88 167 ASP A CA 1
ATOM 1278 C C . ASP A 1 167 ? 17.261 -15.866 -10.333 1.00 60.88 167 ASP A C 1
ATOM 1280 O O . ASP A 1 167 ? 17.697 -16.044 -11.472 1.00 60.88 167 ASP A O 1
ATOM 1284 N N . ALA A 1 168 ? 17.596 -14.765 -9.647 1.00 55.78 168 ALA A N 1
ATOM 1285 C CA . ALA A 1 168 ? 18.539 -13.789 -10.182 1.00 55.78 168 ALA A CA 1
ATOM 1286 C C . ALA A 1 168 ? 19.926 -14.441 -10.399 1.00 55.78 168 ALA A C 1
ATOM 1288 O O . ALA A 1 168 ? 20.428 -15.127 -9.502 1.00 55.78 168 ALA A O 1
ATOM 1289 N N . PRO A 1 169 ? 20.593 -14.209 -11.550 1.00 51.34 169 PRO A N 1
ATOM 1290 C CA . PRO A 1 169 ? 21.835 -14.895 -11.897 1.00 51.34 169 PRO A CA 1
ATOM 1291 C C . PRO A 1 169 ? 22.901 -14.733 -10.804 1.00 51.34 169 PRO A C 1
ATOM 1293 O O . PRO A 1 169 ? 23.181 -13.616 -10.3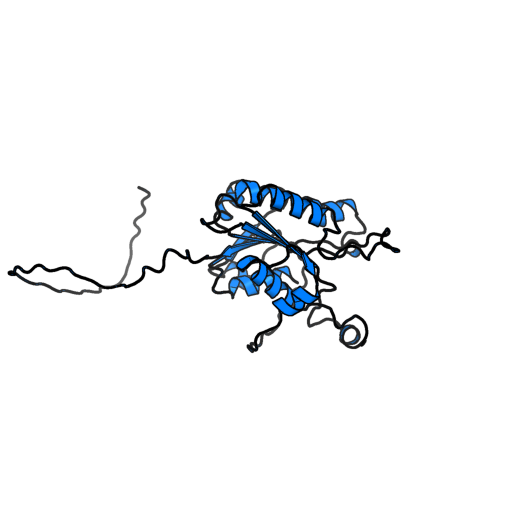59 1.00 51.34 169 PRO A O 1
ATOM 1296 N N . LYS A 1 170 ? 23.539 -15.847 -10.400 1.00 51.09 170 LYS A N 1
ATOM 1297 C CA . LYS A 1 170 ? 24.497 -15.936 -9.273 1.00 51.09 170 LYS A CA 1
ATOM 1298 C C . LYS A 1 170 ? 25.625 -14.891 -9.319 1.00 51.09 170 LYS A C 1
ATOM 1300 O O . LYS A 1 170 ? 26.080 -14.453 -8.267 1.00 51.09 170 LYS A O 1
ATOM 1305 N N . LYS A 1 171 ? 26.012 -14.400 -10.507 1.00 47.44 171 LYS A N 1
ATOM 1306 C CA . LYS A 1 171 ? 26.996 -13.307 -10.669 1.00 47.44 171 LYS A CA 1
ATOM 1307 C C . LYS A 1 171 ? 26.558 -11.982 -10.018 1.00 47.44 171 LYS A C 1
ATOM 1309 O O . LYS A 1 171 ? 27.411 -11.193 -9.642 1.00 47.44 171 LYS A O 1
ATOM 1314 N N . ARG A 1 172 ? 25.254 -11.747 -9.820 1.00 47.38 172 ARG A N 1
ATOM 1315 C CA . ARG A 1 172 ? 24.718 -10.588 -9.078 1.00 47.38 172 ARG A CA 1
ATOM 1316 C C . ARG A 1 172 ? 24.715 -10.788 -7.557 1.00 47.38 172 ARG A C 1
ATOM 1318 O O . ARG A 1 172 ? 24.700 -9.794 -6.835 1.00 47.38 172 ARG A O 1
ATOM 1325 N N . ARG A 1 173 ? 24.748 -12.044 -7.089 1.00 48.22 173 ARG A N 1
ATOM 1326 C CA . ARG A 1 173 ? 24.792 -12.438 -5.667 1.00 48.22 173 ARG A CA 1
ATOM 1327 C C . ARG A 1 173 ? 26.225 -12.537 -5.106 1.00 48.22 173 ARG A C 1
ATOM 1329 O O . ARG A 1 173 ? 26.385 -12.476 -3.897 1.00 48.22 173 ARG A O 1
ATOM 1336 N N . LEU A 1 174 ? 27.249 -12.654 -5.963 1.00 44.44 174 LEU A N 1
ATOM 1337 C CA . LEU A 1 174 ? 28.651 -12.922 -5.580 1.00 44.44 174 LEU A CA 1
ATOM 1338 C C . LEU A 1 174 ? 29.629 -11.741 -5.717 1.00 44.44 174 LEU A C 1
ATOM 1340 O O . LEU A 1 174 ? 30.798 -11.886 -5.369 1.00 44.44 174 LEU A O 1
ATOM 1344 N N . VAL A 1 175 ? 29.193 -10.566 -6.182 1.00 41.94 175 VAL A N 1
ATOM 1345 C CA . VAL A 1 175 ? 30.039 -9.364 -6.098 1.00 41.94 175 VAL A CA 1
ATOM 1346 C C . VAL A 1 175 ? 29.913 -8.818 -4.679 1.00 41.94 175 VAL A C 1
ATOM 1348 O O . VAL A 1 175 ? 28.909 -8.190 -4.337 1.00 41.94 175 VAL A O 1
ATOM 1351 N N . GLY A 1 176 ? 30.923 -9.103 -3.852 1.00 39.38 176 GLY A N 1
ATOM 1352 C CA . GLY A 1 176 ? 31.091 -8.682 -2.453 1.00 39.38 176 GLY A CA 1
ATOM 1353 C C . GLY A 1 176 ? 31.227 -7.168 -2.240 1.00 39.38 176 GLY A C 1
ATOM 1354 O O . GLY A 1 176 ? 32.057 -6.711 -1.467 1.00 39.38 176 GLY A O 1
ATOM 1355 N N . GLY A 1 177 ? 30.402 -6.377 -2.917 1.00 40.78 177 GLY A N 1
ATOM 1356 C CA . GLY A 1 177 ? 30.284 -4.939 -2.759 1.00 40.78 177 GLY A CA 1
ATOM 1357 C C . GLY A 1 177 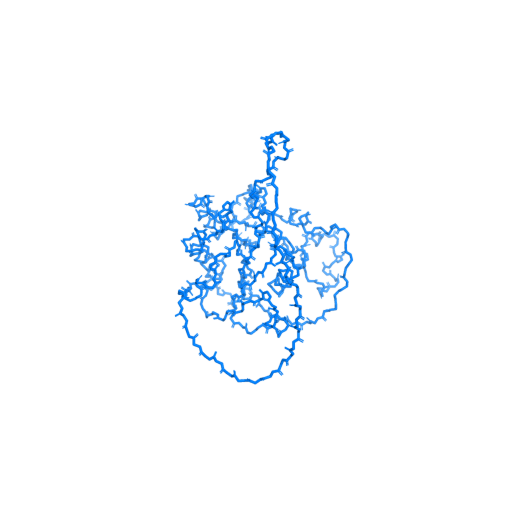? 28.932 -4.497 -3.310 1.00 40.78 177 GLY A C 1
ATOM 1358 O O . GLY A 1 177 ? 28.667 -4.625 -4.499 1.00 40.78 177 GLY A O 1
ATOM 1359 N N . ARG A 1 178 ? 28.065 -3.973 -2.435 1.00 41.28 178 ARG A N 1
ATOM 1360 C CA . ARG A 1 178 ? 26.736 -3.376 -2.715 1.00 41.28 178 ARG A CA 1
ATOM 1361 C C . ARG A 1 178 ? 25.543 -4.315 -2.968 1.00 41.28 178 ARG A C 1
ATOM 1363 O O . ARG A 1 178 ? 24.430 -3.892 -2.674 1.00 41.28 178 ARG A O 1
ATOM 1370 N N . SER A 1 179 ? 25.722 -5.574 -3.377 1.00 42.72 179 SER A N 1
ATOM 1371 C CA . SER A 1 179 ? 24.600 -6.540 -3.482 1.00 42.72 179 SER A CA 1
ATOM 1372 C C . SER A 1 179 ? 24.166 -7.177 -2.151 1.00 42.72 179 SER A C 1
ATOM 1374 O O . SER A 1 179 ? 23.100 -7.780 -2.091 1.00 42.72 179 SER A O 1
ATOM 1376 N N . ALA A 1 180 ? 24.938 -7.012 -1.071 1.00 50.44 180 ALA A N 1
ATOM 1377 C CA . ALA A 1 180 ? 24.628 -7.566 0.255 1.00 50.44 180 ALA A CA 1
ATOM 1378 C C . ALA A 1 180 ? 23.453 -6.875 0.989 1.00 50.44 180 ALA A C 1
ATOM 1380 O O . ALA A 1 180 ? 23.107 -7.277 2.092 1.00 50.44 180 ALA A O 1
ATOM 1381 N N . HIS A 1 181 ? 22.844 -5.841 0.394 1.00 65.00 181 HIS A N 1
ATOM 1382 C CA . HIS A 1 181 ? 21.794 -5.031 1.030 1.00 65.00 181 HIS A CA 1
ATOM 1383 C C . HIS A 1 181 ? 20.428 -5.135 0.332 1.00 65.00 181 HIS A C 1
ATOM 1385 O O . HIS A 1 181 ? 19.501 -4.430 0.719 1.00 65.00 181 HIS A O 1
ATOM 1391 N N . GLY A 1 182 ? 20.279 -5.967 -0.704 1.00 73.38 182 GLY A N 1
ATOM 1392 C CA . GLY A 1 182 ? 18.980 -6.177 -1.348 1.00 73.38 182 GLY A CA 1
ATOM 1393 C C . GLY A 1 182 ? 18.041 -7.001 -0.464 1.00 73.38 182 GLY A C 1
ATOM 1394 O O . GLY A 1 182 ? 18.486 -7.930 0.202 1.00 73.38 182 GLY A O 1
ATOM 1395 N N . ILE A 1 183 ? 16.749 -6.682 -0.476 1.00 84.69 183 ILE A N 1
ATOM 1396 C CA . ILE A 1 183 ? 15.719 -7.460 0.221 1.00 84.69 183 ILE A CA 1
ATOM 1397 C C . ILE A 1 183 ? 15.136 -8.513 -0.723 1.00 84.69 183 ILE A C 1
ATOM 1399 O O . ILE A 1 183 ? 14.813 -8.212 -1.876 1.00 84.69 183 ILE A O 1
ATOM 1403 N N . GLU A 1 184 ? 14.999 -9.758 -0.271 1.00 88.81 184 GLU A N 1
ATOM 1404 C CA . GLU A 1 184 ? 14.366 -10.794 -1.090 1.00 88.81 184 GLU A CA 1
ATOM 1405 C C . GLU A 1 184 ? 12.857 -10.545 -1.244 1.00 88.81 184 GLU A C 1
ATOM 1407 O O . GLU A 1 184 ? 12.218 -9.941 -0.383 1.00 88.81 184 GLU A O 1
ATOM 1412 N N . VAL A 1 185 ? 12.251 -11.024 -2.336 1.00 88.56 185 VAL A N 1
ATOM 1413 C CA . VAL A 1 185 ? 10.805 -10.841 -2.591 1.00 88.56 185 VAL A CA 1
ATOM 1414 C C . VAL A 1 185 ? 9.943 -11.341 -1.423 1.00 88.56 185 VAL A C 1
ATOM 1416 O O . VAL A 1 185 ? 9.034 -10.629 -0.997 1.00 88.56 185 VAL A O 1
ATOM 1419 N N . ALA A 1 186 ? 10.263 -12.515 -0.869 1.00 90.31 186 ALA A N 1
ATOM 1420 C CA . ALA A 1 186 ? 9.557 -13.081 0.282 1.00 90.31 186 ALA A CA 1
ATOM 1421 C C . ALA A 1 186 ? 9.721 -12.226 1.547 1.00 90.31 186 ALA A C 1
ATOM 1423 O O . ALA A 1 186 ? 8.758 -11.993 2.277 1.00 90.31 186 ALA A O 1
ATOM 1424 N N . GLN A 1 187 ? 10.921 -11.694 1.779 1.00 91.50 187 GLN A N 1
ATOM 1425 C CA . GLN A 1 187 ? 11.192 -10.780 2.887 1.00 91.50 187 GLN A CA 1
ATOM 1426 C C . GLN A 1 187 ? 10.428 -9.460 2.737 1.00 91.50 187 GLN A C 1
ATOM 1428 O O . GLN A 1 187 ? 9.858 -8.959 3.706 1.00 91.50 187 GLN A O 1
ATOM 1433 N N . MET A 1 188 ? 10.368 -8.916 1.520 1.00 91.94 188 MET A N 1
ATOM 1434 C CA . MET A 1 188 ? 9.629 -7.691 1.230 1.00 91.94 188 MET A CA 1
ATOM 1435 C C . MET A 1 188 ? 8.129 -7.883 1.468 1.00 91.94 188 MET A C 1
ATOM 1437 O O . MET A 1 188 ? 7.504 -7.058 2.130 1.00 91.94 188 MET A O 1
ATOM 1441 N N . ALA A 1 189 ? 7.554 -8.985 0.982 1.00 91.94 189 ALA A N 1
ATOM 1442 C CA . ALA A 1 189 ? 6.156 -9.326 1.231 1.00 91.94 189 ALA A CA 1
ATOM 1443 C C . ALA A 1 189 ? 5.862 -9.490 2.732 1.00 91.94 189 ALA A C 1
ATOM 1445 O O . ALA A 1 189 ? 4.873 -8.948 3.225 1.00 91.94 189 ALA A O 1
ATOM 1446 N N . LYS A 1 190 ? 6.772 -10.116 3.484 1.00 92.81 190 LYS A N 1
ATOM 1447 C CA . LYS A 1 190 ? 6.648 -10.252 4.940 1.00 92.81 190 LYS A CA 1
ATOM 1448 C C . LYS A 1 190 ? 6.661 -8.903 5.646 1.00 92.81 190 LYS A C 1
ATOM 1450 O O . LYS A 1 190 ? 5.869 -8.683 6.559 1.00 92.81 190 LYS A O 1
ATOM 1455 N N . ALA A 1 191 ? 7.531 -7.989 5.215 1.00 93.69 191 ALA A N 1
ATOM 1456 C CA . ALA A 1 191 ? 7.567 -6.629 5.741 1.00 93.69 191 ALA A CA 1
ATOM 1457 C C . ALA A 1 191 ? 6.250 -5.888 5.463 1.00 93.69 191 ALA A C 1
ATOM 1459 O O . ALA A 1 191 ? 5.698 -5.279 6.374 1.00 93.69 191 ALA A O 1
ATOM 1460 N N . PHE A 1 192 ? 5.707 -6.004 4.248 1.00 93.75 192 PHE A N 1
ATOM 1461 C CA . PHE A 1 192 ? 4.394 -5.466 3.891 1.00 93.75 192 PHE A CA 1
ATOM 1462 C C . PHE A 1 192 ? 3.283 -5.964 4.824 1.00 93.75 192 PHE A C 1
ATOM 1464 O O . PHE A 1 192 ? 2.561 -5.152 5.399 1.00 93.75 192 PHE A O 1
ATOM 1471 N N . VAL A 1 193 ? 3.166 -7.285 5.001 1.00 92.94 193 VAL A N 1
ATOM 1472 C CA . VAL A 1 193 ? 2.130 -7.897 5.847 1.00 92.94 193 VAL A CA 1
ATOM 1473 C C . VAL A 1 193 ? 2.305 -7.488 7.307 1.00 92.94 193 VAL A C 1
ATOM 1475 O O . VAL A 1 193 ? 1.342 -7.076 7.950 1.00 92.94 193 VAL A O 1
ATOM 1478 N N . LYS A 1 194 ? 3.534 -7.531 7.830 1.00 92.62 194 LYS A N 1
ATOM 1479 C CA . LYS A 1 194 ? 3.830 -7.152 9.216 1.00 92.62 194 LYS A CA 1
ATOM 1480 C C . LYS A 1 194 ? 3.478 -5.692 9.498 1.00 92.62 194 LYS A C 1
ATOM 1482 O O . LYS A 1 194 ? 2.772 -5.427 10.464 1.00 92.62 194 LYS A O 1
ATOM 1487 N N . VAL A 1 195 ? 3.896 -4.768 8.633 1.00 93.69 195 VAL A N 1
ATOM 1488 C CA . VAL A 1 195 ? 3.596 -3.334 8.777 1.00 93.69 195 VAL A CA 1
ATOM 1489 C C . VAL A 1 195 ? 2.102 -3.057 8.609 1.00 93.69 195 VAL A C 1
ATOM 1491 O O . VAL A 1 195 ? 1.551 -2.239 9.336 1.00 93.69 195 VAL A O 1
ATOM 1494 N N . ALA A 1 196 ? 1.413 -3.765 7.711 1.00 92.19 196 ALA A N 1
ATOM 1495 C CA . ALA A 1 196 ? -0.037 -3.644 7.576 1.00 92.19 196 ALA A CA 1
ATOM 1496 C C . ALA A 1 196 ? -0.782 -4.071 8.854 1.00 92.19 196 ALA A C 1
ATOM 1498 O O . ALA A 1 196 ? -1.763 -3.428 9.227 1.00 92.19 196 ALA A O 1
ATOM 1499 N N . CYS A 1 197 ? -0.310 -5.131 9.521 1.00 89.81 197 CYS A N 1
ATOM 1500 C CA . CYS A 1 197 ? -0.928 -5.680 10.730 1.00 89.81 197 CYS A CA 1
ATOM 1501 C C . CYS A 1 197 ? -0.610 -4.890 12.002 1.00 89.81 197 CYS A C 1
ATOM 1503 O O . CYS A 1 197 ? -1.473 -4.739 12.859 1.00 89.81 197 CYS A O 1
ATOM 1505 N N . GLU A 1 198 ? 0.635 -4.447 12.147 1.00 90.31 198 GLU A N 1
ATOM 1506 C CA . GLU A 1 198 ? 1.177 -3.965 13.425 1.00 90.31 198 GLU A CA 1
ATOM 1507 C C . GLU A 1 198 ? 1.558 -2.479 13.386 1.00 90.31 198 GLU A C 1
ATOM 1509 O O . GLU A 1 198 ? 1.826 -1.883 14.427 1.00 90.31 198 GLU A O 1
ATOM 1514 N N . GLY A 1 199 ? 1.606 -1.872 12.198 1.00 89.94 199 GLY A N 1
ATOM 1515 C CA . GLY A 1 199 ? 2.256 -0.584 11.993 1.00 89.94 199 GLY A CA 1
ATOM 1516 C C . GLY A 1 199 ? 3.774 -0.666 12.177 1.00 89.94 199 GLY A C 1
ATOM 1517 O O . GLY A 1 199 ? 4.383 -1.742 12.175 1.00 89.94 199 GLY A O 1
ATOM 1518 N N . TYR A 1 200 ? 4.413 0.493 12.316 1.00 92.62 200 TYR A N 1
ATOM 1519 C CA . TYR A 1 200 ? 5.827 0.588 12.662 1.00 92.62 200 TYR A CA 1
ATOM 1520 C C . TYR A 1 200 ? 6.104 1.830 13.513 1.00 92.62 200 TYR A C 1
ATOM 1522 O O . TYR A 1 200 ? 5.264 2.713 13.639 1.00 92.62 200 TYR A O 1
ATOM 1530 N N . LYS A 1 201 ? 7.294 1.913 14.115 1.00 89.38 201 LYS A N 1
ATOM 1531 C CA . LYS A 1 201 ? 7.679 3.079 14.930 1.00 89.38 201 LYS A CA 1
ATOM 1532 C C . LYS A 1 201 ? 7.835 4.362 14.107 1.00 89.38 201 LYS A C 1
ATOM 1534 O O . LYS A 1 201 ? 7.504 5.441 14.576 1.00 89.38 201 LYS A O 1
ATOM 1539 N N . ASP A 1 202 ? 8.343 4.224 12.886 1.00 90.12 202 ASP A N 1
ATOM 1540 C CA . ASP A 1 202 ? 8.656 5.316 11.975 1.00 90.12 202 ASP A CA 1
ATOM 1541 C C . ASP A 1 202 ? 7.801 5.162 10.718 1.00 90.12 202 ASP A C 1
ATOM 1543 O O . ASP A 1 202 ? 7.651 4.060 10.186 1.00 90.12 202 ASP A O 1
ATOM 1547 N N . ARG A 1 203 ? 7.270 6.278 10.212 1.00 91.75 203 ARG A N 1
ATOM 1548 C CA . ARG A 1 203 ? 6.462 6.301 8.985 1.00 91.75 203 ARG A CA 1
ATOM 1549 C C . ARG A 1 203 ? 7.238 5.794 7.768 1.00 91.75 203 ARG A C 1
ATOM 1551 O O . ARG A 1 203 ? 6.690 5.105 6.912 1.00 91.75 203 ARG A O 1
ATOM 1558 N N . ILE A 1 204 ? 8.513 6.172 7.692 1.00 92.00 204 ILE A N 1
ATOM 1559 C CA . ILE A 1 204 ? 9.429 5.801 6.618 1.00 92.00 204 ILE A CA 1
ATOM 1560 C C . ILE A 1 204 ? 10.336 4.680 7.112 1.00 92.00 204 ILE A C 1
ATOM 1562 O O . ILE A 1 204 ? 11.037 4.825 8.111 1.00 92.00 204 ILE A O 1
ATOM 1566 N N . ILE A 1 205 ? 10.323 3.569 6.385 1.00 92.06 205 ILE A N 1
ATOM 1567 C CA . ILE A 1 205 ? 11.016 2.335 6.731 1.00 92.06 205 ILE A CA 1
ATOM 1568 C C . ILE A 1 205 ? 12.083 2.080 5.674 1.00 92.06 205 ILE A C 1
ATOM 1570 O O . ILE A 1 205 ? 11.802 1.588 4.577 1.00 92.06 205 ILE A O 1
ATOM 1574 N N . ASP A 1 206 ? 13.318 2.441 6.004 1.00 90.00 206 ASP A N 1
ATOM 1575 C CA . ASP A 1 206 ? 14.463 2.210 5.130 1.00 90.00 206 ASP A CA 1
ATOM 1576 C C . ASP A 1 206 ? 14.868 0.734 5.079 1.00 90.00 206 ASP A C 1
ATOM 1578 O O . ASP A 1 206 ? 14.485 -0.090 5.913 1.00 90.00 206 ASP A O 1
ATOM 1582 N N . ASN A 1 207 ? 15.699 0.409 4.093 1.00 88.12 207 ASN A N 1
ATOM 1583 C CA . ASN A 1 207 ? 16.157 -0.941 3.794 1.00 88.12 207 ASN A CA 1
ATOM 1584 C C . ASN A 1 207 ? 16.650 -1.741 5.014 1.00 88.12 207 ASN A C 1
ATOM 1586 O O . ASN A 1 207 ? 16.267 -2.896 5.178 1.00 88.12 207 ASN A O 1
ATOM 1590 N N . ASP A 1 208 ? 17.450 -1.139 5.894 1.00 86.81 208 ASP A N 1
ATOM 1591 C CA . ASP A 1 208 ? 17.993 -1.844 7.063 1.00 86.81 208 ASP A CA 1
ATOM 1592 C C . ASP A 1 208 ? 16.903 -2.198 8.079 1.00 86.81 208 ASP A C 1
ATOM 1594 O O . ASP A 1 208 ? 16.949 -3.253 8.714 1.00 86.81 208 ASP A O 1
ATOM 1598 N N . ALA A 1 209 ? 15.892 -1.337 8.219 1.00 88.38 209 ALA A N 1
ATOM 1599 C CA . ALA A 1 209 ? 14.717 -1.636 9.024 1.00 88.38 209 ALA A CA 1
ATOM 1600 C C . ALA A 1 209 ? 13.886 -2.748 8.367 1.00 88.38 209 ALA A C 1
ATOM 1602 O O . ALA A 1 209 ? 13.491 -3.685 9.056 1.00 88.38 209 ALA A O 1
ATOM 1603 N N . LEU A 1 210 ? 13.701 -2.715 7.042 1.00 89.94 210 LEU A N 1
ATOM 1604 C CA . LEU A 1 210 ? 13.000 -3.774 6.304 1.00 89.94 210 LEU A CA 1
ATOM 1605 C C . LEU A 1 210 ? 13.672 -5.144 6.479 1.00 89.94 210 LEU A C 1
ATOM 1607 O O . LEU A 1 210 ? 12.982 -6.132 6.733 1.00 89.94 210 LEU A O 1
ATOM 1611 N N . LEU A 1 211 ? 15.004 -5.217 6.410 1.00 88.44 211 LEU A N 1
ATOM 1612 C CA . LEU A 1 211 ? 15.759 -6.456 6.639 1.00 88.44 211 LEU A CA 1
ATOM 1613 C C . LEU A 1 211 ? 15.577 -6.983 8.072 1.00 88.44 211 LEU A C 1
ATOM 1615 O O . LEU A 1 211 ? 15.387 -8.181 8.273 1.00 88.44 211 LEU A O 1
ATOM 1619 N N . LYS A 1 212 ? 15.547 -6.094 9.073 1.00 89.00 212 LYS A N 1
ATOM 1620 C CA . LYS A 1 212 ? 15.291 -6.472 10.475 1.00 89.00 212 LYS A CA 1
ATOM 1621 C C . LYS A 1 212 ? 13.862 -6.977 10.696 1.00 89.00 212 LYS A C 1
ATOM 1623 O O . LYS A 1 212 ? 13.673 -7.976 11.379 1.00 89.00 212 LYS A O 1
ATOM 1628 N N . ILE A 1 213 ? 12.866 -6.315 10.103 1.00 86.06 213 ILE A N 1
ATOM 1629 C CA . ILE A 1 213 ? 11.439 -6.683 10.199 1.00 86.06 213 ILE A CA 1
ATOM 1630 C C . ILE A 1 213 ? 11.172 -8.035 9.524 1.00 86.06 213 ILE A C 1
ATOM 1632 O O . ILE A 1 213 ? 10.349 -8.823 9.991 1.00 86.06 213 ILE A O 1
ATOM 1636 N N . SER A 1 214 ? 11.852 -8.291 8.406 1.00 79.44 214 SER A N 1
ATOM 1637 C CA . SER A 1 214 ? 11.630 -9.468 7.567 1.00 79.44 214 SER A CA 1
ATOM 1638 C C . SER A 1 214 ? 12.461 -10.688 7.964 1.00 79.44 214 SER A C 1
ATOM 1640 O O . SER A 1 214 ? 12.139 -11.798 7.527 1.00 79.44 214 SER A O 1
ATOM 1642 N N . CYS A 1 215 ? 13.470 -10.523 8.827 1.00 74.19 215 CYS A N 1
ATOM 1643 C CA . CYS A 1 215 ? 14.289 -11.621 9.329 1.00 74.19 215 CYS A CA 1
ATOM 1644 C C . CYS A 1 215 ? 13.397 -12.753 9.889 1.00 74.19 215 CYS A C 1
ATOM 1646 O O . CYS A 1 215 ? 12.462 -12.494 10.661 1.00 74.19 215 CYS A O 1
ATOM 1648 N N . PRO A 1 216 ? 13.577 -14.013 9.461 1.00 55.53 216 PRO A N 1
ATOM 1649 C CA . PRO A 1 216 ? 12.886 -15.137 10.073 1.00 55.53 216 PRO A CA 1
ATOM 1650 C C . PRO A 1 216 ? 13.362 -15.299 11.521 1.00 55.53 216 PRO A C 1
ATOM 1652 O O . PRO A 1 216 ? 14.545 -15.522 11.757 1.00 55.53 216 PRO A O 1
ATOM 1655 N N . LEU A 1 217 ? 12.446 -15.264 12.495 1.00 38.25 217 LEU A N 1
ATOM 1656 C CA . LEU A 1 217 ? 12.627 -16.153 13.642 1.00 38.25 217 LEU A CA 1
ATOM 1657 C C . LEU A 1 217 ? 12.554 -17.564 13.053 1.00 38.25 217 LEU A C 1
ATOM 1659 O O . LEU A 1 217 ? 11.631 -17.838 12.284 1.00 38.25 217 LEU A O 1
ATOM 1663 N N . ALA A 1 218 ? 13.579 -18.379 13.296 1.00 33.53 218 ALA A N 1
ATOM 1664 C CA . ALA A 1 218 ? 13.777 -19.670 12.647 1.00 33.53 218 ALA A CA 1
ATOM 1665 C C . ALA A 1 218 ? 12.470 -20.482 12.575 1.00 33.53 218 ALA A C 1
ATOM 1667 O O . ALA A 1 218 ? 11.946 -20.932 13.587 1.00 33.53 218 ALA A O 1
ATOM 1668 N N . SER A 1 219 ? 11.942 -20.646 11.364 1.00 31.44 219 SER A N 1
ATOM 1669 C CA . SER A 1 219 ? 10.858 -21.569 11.046 1.00 31.44 219 SER A CA 1
ATOM 1670 C C . SER A 1 219 ? 11.030 -21.977 9.592 1.00 31.44 219 SER A C 1
ATOM 1672 O O . SER A 1 219 ? 10.923 -21.161 8.676 1.00 31.44 219 SER A O 1
ATOM 1674 N N . THR A 1 220 ? 11.367 -23.244 9.405 1.00 36.31 220 THR A N 1
ATOM 1675 C CA . THR A 1 220 ? 11.539 -23.936 8.134 1.00 36.31 220 THR A CA 1
ATOM 1676 C C . THR A 1 220 ? 10.195 -24.119 7.433 1.00 36.31 220 THR A C 1
ATOM 1678 O O . THR A 1 220 ? 9.250 -24.622 8.028 1.00 36.31 220 THR A O 1
ATOM 1681 N N . ALA A 1 221 ? 10.116 -23.783 6.145 1.00 31.52 221 ALA A N 1
ATOM 1682 C CA . ALA A 1 221 ? 9.157 -24.407 5.236 1.00 31.52 221 ALA A CA 1
ATOM 1683 C C . ALA A 1 221 ? 9.637 -24.281 3.784 1.00 31.52 221 ALA A C 1
ATOM 1685 O O . ALA A 1 221 ? 9.852 -23.186 3.268 1.00 31.52 221 ALA A O 1
ATOM 1686 N N . ASN A 1 222 ? 9.813 -25.442 3.151 1.00 35.66 222 ASN A N 1
ATOM 1687 C CA . ASN A 1 222 ? 10.056 -25.621 1.724 1.00 35.66 222 ASN A CA 1
ATOM 1688 C C . ASN A 1 222 ? 8.855 -25.131 0.909 1.00 35.66 222 ASN A C 1
ATOM 1690 O O . ASN A 1 222 ? 7.732 -25.556 1.171 1.00 35.66 222 ASN A O 1
ATOM 1694 N N . LEU A 1 223 ? 9.099 -24.355 -0.148 1.00 34.56 223 LEU A N 1
ATOM 1695 C CA . LEU A 1 223 ? 8.122 -24.140 -1.214 1.00 34.56 223 LEU A CA 1
ATOM 1696 C C . LEU A 1 223 ? 8.779 -24.371 -2.575 1.00 34.56 223 LEU A C 1
ATOM 1698 O O . LEU A 1 223 ? 9.834 -23.821 -2.887 1.00 34.56 223 LEU A O 1
ATOM 1702 N N . ARG A 1 224 ? 8.138 -25.237 -3.364 1.00 30.48 224 ARG A N 1
ATOM 1703 C CA . ARG A 1 224 ? 8.437 -25.475 -4.778 1.00 30.48 224 ARG A CA 1
ATOM 1704 C C . ARG A 1 224 ? 7.893 -24.298 -5.591 1.00 30.48 224 ARG A C 1
ATOM 1706 O O . ARG A 1 224 ? 6.759 -23.872 -5.383 1.00 30.48 224 ARG A O 1
ATOM 1713 N N . ASN A 1 225 ? 8.711 -23.787 -6.506 1.00 29.08 225 ASN A N 1
ATOM 1714 C CA . ASN A 1 225 ? 8.387 -22.638 -7.346 1.00 29.08 225 ASN A CA 1
ATOM 1715 C C . ASN A 1 225 ? 7.701 -23.078 -8.644 1.00 29.08 225 ASN A C 1
ATOM 1717 O O . ASN A 1 225 ? 8.217 -23.935 -9.354 1.00 29.08 225 ASN A O 1
ATOM 1721 N N . HIS A 1 226 ? 6.594 -22.414 -8.982 1.00 31.36 226 HIS A N 1
ATOM 1722 C CA . HIS A 1 226 ? 6.115 -22.286 -10.357 1.00 31.36 226 HIS A CA 1
ATOM 1723 C C . HIS A 1 226 ? 6.317 -20.831 -10.790 1.00 31.36 226 HIS A C 1
ATOM 1725 O O . HIS A 1 226 ? 5.868 -19.895 -10.123 1.00 31.36 226 HIS A O 1
ATOM 1731 N N . SER A 1 227 ? 7.067 -20.657 -11.874 1.00 31.47 227 SER A N 1
ATOM 1732 C CA . SER A 1 227 ? 7.418 -19.378 -12.479 1.00 31.47 227 SER A CA 1
ATOM 1733 C C . SER A 1 227 ? 6.260 -18.842 -13.320 1.00 31.47 227 SER A C 1
ATOM 1735 O O . SER A 1 227 ? 5.918 -19.451 -14.331 1.00 31.47 227 SER A O 1
ATOM 1737 N N . ASP A 1 228 ? 5.713 -17.684 -12.947 1.00 31.75 228 ASP A N 1
ATOM 1738 C CA . ASP A 1 228 ? 4.953 -16.851 -13.880 1.00 31.75 228 ASP A CA 1
ATOM 1739 C C . ASP A 1 228 ? 5.358 -15.375 -13.717 1.00 31.75 228 ASP A C 1
ATOM 1741 O O . ASP A 1 228 ? 5.184 -14.736 -12.668 1.00 31.75 228 ASP A O 1
ATOM 1745 N N . GLU A 1 229 ? 6.018 -14.856 -14.749 1.00 40.62 229 GLU A N 1
ATOM 1746 C CA . GLU A 1 229 ? 6.661 -13.549 -14.775 1.00 40.62 229 GLU A CA 1
ATOM 1747 C C . GLU A 1 229 ? 5.706 -12.516 -15.393 1.00 40.62 229 GLU A C 1
ATOM 1749 O O . GLU A 1 229 ? 5.784 -12.178 -16.569 1.00 40.62 229 GLU A O 1
ATOM 1754 N N . SER A 1 230 ? 4.795 -11.960 -14.585 1.00 29.95 230 SER A N 1
ATOM 1755 C CA . SER A 1 230 ? 3.974 -10.808 -14.990 1.00 29.95 230 SER A CA 1
ATOM 1756 C C . SER A 1 230 ? 4.258 -9.578 -14.125 1.00 29.95 230 SER A C 1
ATOM 1758 O O . SER A 1 230 ? 4.298 -9.618 -12.890 1.00 29.95 230 SER A O 1
ATOM 1760 N N . ILE A 1 231 ? 4.442 -8.452 -14.816 1.00 30.64 231 ILE A N 1
ATOM 1761 C CA . ILE A 1 231 ? 4.591 -7.091 -14.290 1.00 30.64 231 ILE A CA 1
ATOM 1762 C C . ILE A 1 231 ? 3.495 -6.814 -13.241 1.00 30.64 231 ILE A C 1
ATOM 1764 O O . ILE A 1 231 ? 2.306 -6.972 -13.519 1.00 30.64 231 ILE A O 1
ATOM 1768 N N . SER A 1 232 ? 3.914 -6.412 -12.035 1.00 33.16 232 SER A N 1
ATOM 1769 C CA . SER A 1 232 ? 3.067 -6.183 -10.851 1.00 33.16 232 SER A CA 1
ATOM 1770 C C . SER A 1 232 ? 2.076 -5.036 -11.105 1.00 33.16 232 SER A C 1
ATOM 1772 O O . SER A 1 232 ? 2.473 -3.876 -11.174 1.00 33.16 232 SER A O 1
ATOM 1774 N N . ARG A 1 233 ? 0.789 -5.359 -11.292 1.00 38.78 233 ARG A N 1
ATOM 1775 C CA . ARG A 1 233 ? -0.316 -4.412 -11.557 1.00 38.78 233 ARG A CA 1
ATOM 1776 C C . ARG A 1 233 ? -1.525 -4.733 -10.670 1.00 38.78 233 ARG A C 1
ATOM 1778 O O . ARG A 1 233 ? -2.644 -4.837 -11.168 1.00 38.78 233 ARG A O 1
ATOM 1785 N N . THR A 1 234 ? -1.285 -4.940 -9.381 1.00 43.03 234 THR A N 1
ATOM 1786 C CA . THR A 1 234 ? -2.318 -5.394 -8.447 1.00 43.03 234 THR A CA 1
ATOM 1787 C C . THR A 1 234 ? -2.231 -4.600 -7.145 1.00 43.03 234 THR A C 1
ATOM 1789 O O . THR A 1 234 ? -1.136 -4.447 -6.598 1.00 43.03 234 THR A O 1
ATOM 1792 N N . ILE A 1 235 ? -3.371 -4.079 -6.683 1.00 48.09 235 ILE A N 1
ATOM 1793 C CA . ILE A 1 235 ? -3.538 -3.512 -5.337 1.00 48.09 235 ILE A CA 1
ATOM 1794 C C . ILE A 1 235 ? -4.150 -4.601 -4.470 1.00 48.09 235 ILE A C 1
ATOM 1796 O O . ILE A 1 235 ? -5.051 -5.319 -4.906 1.00 48.09 235 ILE A O 1
ATOM 1800 N N . PHE A 1 236 ? -3.700 -4.691 -3.227 1.00 55.91 236 PHE A N 1
ATOM 1801 C CA . PHE A 1 236 ? -4.252 -5.629 -2.266 1.00 55.91 236 PHE A CA 1
ATOM 1802 C C . PHE A 1 236 ? -4.808 -4.849 -1.089 1.00 55.91 236 PHE A C 1
ATOM 1804 O O . PHE A 1 236 ? -4.089 -4.073 -0.467 1.00 55.91 236 PHE A O 1
ATOM 1811 N N . LEU A 1 237 ? -6.081 -5.048 -0.776 1.00 53.03 237 LEU A N 1
ATOM 1812 C CA . LEU A 1 237 ? -6.664 -4.582 0.470 1.00 53.03 237 LEU A CA 1
ATOM 1813 C C . LEU A 1 237 ? -6.833 -5.772 1.401 1.00 53.03 237 LEU A C 1
ATOM 1815 O O . LEU A 1 237 ? -7.374 -6.814 1.038 1.00 53.03 237 LEU A O 1
ATOM 1819 N N . VAL A 1 238 ? -6.309 -5.625 2.608 1.00 52.09 238 VAL A N 1
ATOM 1820 C CA . VAL A 1 238 ? -6.276 -6.680 3.611 1.00 52.09 238 VAL A CA 1
ATOM 1821 C C . VAL A 1 238 ? -7.251 -6.304 4.715 1.00 52.09 238 VAL A C 1
ATOM 1823 O O . VAL A 1 238 ? -7.147 -5.243 5.338 1.00 52.09 238 VAL A O 1
ATOM 1826 N N . LYS A 1 239 ? -8.202 -7.198 4.969 1.00 43.44 239 LYS A N 1
ATOM 1827 C CA . LYS A 1 239 ? -9.109 -7.122 6.106 1.00 43.44 239 LYS A CA 1
ATOM 1828 C C . LYS A 1 239 ? -8.526 -7.958 7.238 1.00 43.44 239 LYS A C 1
ATOM 1830 O O . LYS A 1 239 ? -8.519 -9.192 7.192 1.00 43.44 239 LYS A O 1
ATOM 1835 N N . LEU A 1 240 ? -7.986 -7.268 8.239 1.00 37.25 240 LEU A N 1
ATOM 1836 C CA . LEU A 1 240 ? -7.496 -7.892 9.461 1.00 37.25 240 LEU A CA 1
ATOM 1837 C C . LEU A 1 240 ? -8.677 -8.157 10.385 1.00 37.25 240 LEU A C 1
ATOM 1839 O O . LEU A 1 240 ? -9.546 -7.300 10.548 1.00 37.25 240 LEU A O 1
ATOM 1843 N N . VAL A 1 241 ? -8.679 -9.315 11.044 1.00 30.30 241 VAL A N 1
ATOM 1844 C CA . VAL A 1 241 ? -9.363 -9.382 12.334 1.00 30.30 241 VAL A CA 1
ATOM 1845 C C . VAL A 1 241 ? -8.422 -8.745 13.331 1.00 30.30 241 VAL A C 1
ATOM 1847 O O . VAL A 1 241 ? -7.387 -9.309 13.675 1.00 30.30 241 VAL A O 1
ATOM 1850 N N . VAL A 1 242 ? -8.777 -7.547 13.781 1.00 27.67 242 VAL A N 1
ATOM 1851 C CA . VAL A 1 242 ? -8.231 -7.043 15.032 1.00 27.67 242 VAL A CA 1
ATOM 1852 C C . VAL A 1 242 ? -9.101 -7.646 16.128 1.00 27.67 242 VAL A C 1
ATOM 1854 O O . VAL A 1 242 ? -10.301 -7.358 16.154 1.00 27.67 242 VAL A O 1
ATOM 1857 N N . PRO A 1 243 ? -8.566 -8.513 17.005 1.00 25.14 243 PRO A N 1
ATOM 1858 C CA . PRO A 1 243 ? -9.301 -8.895 18.194 1.00 25.14 243 PRO A CA 1
ATOM 1859 C C . PRO A 1 243 ? -9.556 -7.605 18.970 1.00 25.14 243 PRO A C 1
ATOM 1861 O O . PRO A 1 243 ? -8.612 -6.921 19.366 1.00 25.14 243 PRO A O 1
ATOM 1864 N N . SER A 1 244 ? -10.826 -7.242 19.147 1.00 26.61 244 SER A N 1
ATOM 1865 C CA . SER A 1 244 ? -11.195 -6.198 20.093 1.00 26.61 244 SER A CA 1
ATOM 1866 C C . SER A 1 244 ? -10.604 -6.598 21.443 1.00 26.61 244 SER A C 1
ATOM 1868 O O . SER A 1 244 ? -11.000 -7.609 22.024 1.00 26.61 244 SER A O 1
ATOM 1870 N N . LEU A 1 245 ? -9.625 -5.838 21.934 1.00 31.31 245 LEU A N 1
ATOM 1871 C CA . LEU A 1 245 ? -9.184 -5.897 23.325 1.00 31.31 245 LEU A CA 1
ATOM 1872 C C . LEU A 1 245 ? -10.288 -5.277 24.194 1.00 31.31 245 LEU A C 1
ATOM 1874 O O . LEU A 1 245 ? -10.102 -4.258 24.854 1.00 31.31 245 LEU A O 1
ATOM 1878 N N . SER A 1 246 ? -11.476 -5.883 24.186 1.00 28.52 246 SER A N 1
ATOM 1879 C CA . SER A 1 246 ? -12.517 -5.584 25.150 1.00 28.52 246 SER A CA 1
ATOM 1880 C C . SER A 1 246 ? -12.172 -6.312 26.445 1.00 28.52 246 SER A C 1
ATOM 1882 O O . SER A 1 246 ? -12.488 -7.482 26.637 1.00 28.52 246 SER A O 1
ATOM 1884 N N . MET A 1 247 ? -11.506 -5.570 27.324 1.00 30.72 247 MET A N 1
ATOM 1885 C CA . MET A 1 247 ? -11.702 -5.627 28.767 1.00 30.72 247 MET A CA 1
ATOM 1886 C C . MET A 1 247 ? -11.513 -7.011 29.401 1.00 30.72 247 MET A C 1
ATOM 1888 O O . MET A 1 247 ? -12.452 -7.758 29.671 1.00 30.72 247 MET A O 1
ATOM 1892 N N . GLN A 1 248 ? -10.258 -7.285 29.747 1.00 29.23 248 GLN A N 1
ATOM 1893 C CA . GLN A 1 248 ? -9.856 -8.253 30.758 1.00 29.23 248 GLN A CA 1
ATOM 1894 C C . GLN A 1 248 ? -10.570 -7.906 32.082 1.00 29.23 248 GLN A C 1
ATOM 1896 O O . GLN A 1 248 ? -10.065 -7.145 32.909 1.00 29.23 248 GLN A O 1
ATOM 1901 N N . ARG A 1 249 ? -11.799 -8.410 32.272 1.00 28.66 249 ARG A N 1
ATOM 1902 C CA . ARG A 1 249 ? -12.507 -8.334 33.553 1.00 28.66 249 ARG A CA 1
ATOM 1903 C C . ARG A 1 249 ? -11.698 -9.142 34.561 1.00 28.66 249 ARG A C 1
ATOM 1905 O O . ARG A 1 249 ? -11.674 -10.371 34.527 1.00 28.66 249 ARG A O 1
ATOM 1912 N N . ARG A 1 250 ? -11.017 -8.408 35.441 1.00 27.58 250 ARG A N 1
ATOM 1913 C CA . ARG A 1 250 ? -10.443 -8.882 36.699 1.00 27.58 250 ARG A CA 1
ATOM 1914 C C . ARG A 1 250 ? -11.442 -9.824 37.376 1.00 27.58 250 ARG A C 1
ATOM 1916 O O . ARG A 1 250 ? -12.534 -9.398 37.743 1.00 27.58 250 ARG A O 1
ATOM 1923 N N . LYS A 1 251 ? -11.069 -11.092 37.562 1.00 30.44 251 LYS A N 1
ATOM 1924 C CA . LYS A 1 251 ? -11.675 -11.914 38.610 1.00 30.44 251 LYS A CA 1
ATOM 1925 C C . LYS A 1 251 ? -11.063 -11.452 39.927 1.00 30.44 251 LYS A C 1
ATOM 1927 O O . LYS A 1 251 ? -9.946 -11.826 40.264 1.00 30.44 251 LYS A O 1
ATOM 1932 N N . SER A 1 252 ? -11.797 -10.608 40.634 1.00 27.53 252 SER A N 1
ATOM 1933 C CA . SER A 1 252 ? -11.609 -10.366 42.058 1.00 27.53 252 SER A CA 1
ATOM 1934 C C . SER A 1 252 ? -12.924 -10.748 42.722 1.00 27.53 252 SER A C 1
ATOM 1936 O O . SER A 1 252 ? -13.981 -10.254 42.338 1.00 27.53 252 SER A O 1
ATOM 1938 N N . SER A 1 253 ? -12.841 -11.724 43.623 1.00 26.52 253 SER A N 1
ATOM 1939 C CA . SER A 1 253 ? -13.932 -12.280 44.418 1.00 26.52 253 SER A CA 1
ATOM 1940 C C . SER A 1 253 ? -14.757 -11.199 45.124 1.00 26.52 253 SER A C 1
ATOM 1942 O O . SER A 1 253 ? -14.202 -10.167 45.492 1.00 26.52 253 SER A O 1
ATOM 1944 N N . VAL A 1 254 ? -16.035 -11.495 45.405 1.00 25.17 254 VAL A N 1
ATOM 1945 C CA . VAL A 1 254 ? -16.587 -11.641 46.773 1.00 25.17 254 VAL A CA 1
ATOM 1946 C C . VAL A 1 254 ? -18.129 -11.436 46.820 1.00 25.17 254 VAL A C 1
ATOM 1948 O O . VAL A 1 254 ? -18.658 -10.489 46.256 1.00 25.17 254 VAL A O 1
ATOM 1951 N N . TYR A 1 255 ? -18.780 -12.361 47.550 1.00 23.78 255 TYR A N 1
ATOM 1952 C CA . TYR A 1 255 ? -20.139 -12.458 48.131 1.00 23.78 255 TYR A CA 1
ATOM 1953 C C . TYR A 1 255 ? -21.410 -12.321 47.272 1.00 23.78 255 TYR A C 1
ATOM 1955 O O . TYR A 1 255 ? -21.828 -11.229 46.909 1.00 23.78 255 TYR A O 1
ATOM 1963 N N . ILE A 1 256 ? -22.153 -13.436 47.177 1.00 27.02 256 ILE A N 1
ATOM 1964 C CA . ILE A 1 256 ? -23.619 -13.431 47.300 1.00 27.02 256 ILE A CA 1
ATOM 1965 C C . ILE A 1 256 ? -24.013 -14.502 48.330 1.00 27.02 256 ILE A C 1
ATOM 1967 O O . ILE A 1 256 ? -23.904 -15.699 48.076 1.00 27.02 256 ILE A O 1
ATOM 1971 N N . MET A 1 257 ? -24.451 -14.047 49.506 1.00 25.17 257 MET A N 1
ATOM 1972 C CA . MET A 1 257 ? -25.384 -14.779 50.364 1.00 25.17 257 MET A CA 1
ATOM 1973 C C . MET A 1 257 ? -26.789 -14.570 49.791 1.00 25.17 257 MET A C 1
ATOM 1975 O O . MET A 1 257 ? -27.224 -13.429 49.672 1.00 25.17 257 MET A O 1
ATOM 1979 N N . ASN A 1 258 ? -27.502 -15.646 49.469 1.00 28.69 258 ASN A N 1
ATOM 1980 C CA . ASN A 1 258 ? -28.764 -15.947 50.144 1.00 28.69 258 ASN A CA 1
ATOM 1981 C C . ASN A 1 258 ? -29.317 -17.298 49.693 1.00 28.69 258 ASN A C 1
ATOM 1983 O O . ASN A 1 258 ? -29.383 -17.618 48.509 1.00 28.69 258 ASN A O 1
ATOM 1987 N N . GLN A 1 259 ? -29.683 -18.078 50.703 1.00 30.34 259 GLN A N 1
ATOM 1988 C CA . GLN A 1 259 ? -30.413 -19.330 50.618 1.00 30.34 259 GLN A CA 1
ATOM 1989 C C . GLN A 1 259 ? -31.881 -19.081 50.257 1.00 30.34 259 GLN A C 1
ATOM 1991 O O . GLN A 1 259 ? -32.403 -18.033 50.621 1.00 30.34 259 GLN A O 1
ATOM 1996 N N . PHE A 1 260 ? -32.517 -20.050 49.586 1.00 29.88 260 PHE A N 1
ATOM 1997 C CA . PHE A 1 260 ? -33.829 -20.678 49.878 1.00 29.88 260 PHE A CA 1
ATOM 1998 C C . PHE A 1 260 ? -34.310 -21.491 48.642 1.00 29.88 260 PHE A C 1
ATOM 2000 O O . PHE A 1 260 ? -33.732 -21.332 47.567 1.00 29.88 260 PHE A O 1
ATOM 2007 N N . PRO A 1 261 ? -35.219 -22.481 48.781 1.00 36.38 261 PRO A N 1
ATOM 2008 C CA . PRO A 1 261 ? -34.973 -23.841 48.311 1.00 36.38 261 PRO A CA 1
ATOM 2009 C C . PRO A 1 261 ? -35.873 -24.280 47.140 1.00 36.38 261 PRO A C 1
ATOM 2011 O O . PRO A 1 261 ? -36.904 -23.683 46.844 1.00 36.38 261 PRO A O 1
ATOM 2014 N N . SER A 1 262 ? -35.464 -25.376 46.501 1.00 31.09 262 SER A N 1
ATOM 2015 C CA . SER A 1 262 ? -36.226 -26.252 45.591 1.00 31.09 262 SER A CA 1
ATOM 2016 C C . SER A 1 262 ? -37.503 -26.833 46.259 1.00 31.09 262 SER A C 1
ATOM 2018 O O . SER A 1 262 ? -37.675 -26.597 47.457 1.00 31.09 262 SER A O 1
ATOM 2020 N N . PRO A 1 263 ? -38.323 -27.715 45.620 1.00 45.62 263 PRO A N 1
ATOM 2021 C CA . PRO A 1 263 ? -38.227 -28.318 44.272 1.00 45.62 263 PRO A CA 1
ATOM 2022 C C . PRO A 1 263 ? -39.584 -28.460 43.518 1.00 45.62 263 PRO A C 1
ATOM 2024 O O . PRO A 1 263 ? -40.642 -28.177 44.069 1.00 45.62 263 PRO A O 1
ATOM 2027 N N . CYS A 1 264 ? -39.557 -28.941 42.261 1.00 27.25 264 CYS A N 1
ATOM 2028 C CA . CYS A 1 264 ? -40.233 -30.184 41.812 1.00 27.25 264 CYS A CA 1
ATOM 2029 C C . CYS A 1 264 ? -40.603 -30.218 40.304 1.00 27.25 264 CYS A C 1
ATOM 2031 O O . CYS A 1 264 ? -41.050 -29.226 39.741 1.00 27.25 264 CYS A O 1
ATOM 2033 N N . PHE A 1 265 ? -40.489 -31.438 39.745 1.00 28.09 265 PHE A N 1
ATOM 2034 C CA . PHE A 1 265 ? -40.961 -31.988 38.451 1.00 28.09 265 PHE A CA 1
ATOM 2035 C C . PHE A 1 265 ? -40.229 -31.526 37.174 1.00 28.09 265 PHE A C 1
ATOM 2037 O O . PHE A 1 265 ? -40.275 -30.360 36.813 1.00 28.09 265 PHE A O 1
ATOM 2044 N N . SER A 1 266 ? -39.397 -32.331 36.493 1.00 27.42 266 SER A N 1
ATOM 2045 C CA . SER A 1 266 ? -39.505 -33.671 35.853 1.00 27.42 266 SER A CA 1
ATOM 2046 C C . SER A 1 266 ? -39.513 -33.525 34.319 1.00 27.42 266 SER A C 1
ATOM 2048 O O . SER A 1 266 ? -40.459 -32.996 33.757 1.00 27.42 266 SER A O 1
ATOM 2050 N N . VAL A 1 267 ? -38.373 -33.790 33.666 1.00 28.12 267 VAL A N 1
ATOM 2051 C CA . VAL A 1 267 ? -38.063 -34.948 32.785 1.00 28.12 267 VAL A CA 1
ATOM 2052 C C . VAL A 1 267 ? -38.590 -34.832 31.338 1.00 28.12 267 VAL A C 1
ATOM 2054 O O . VAL A 1 267 ? -39.779 -34.991 31.096 1.00 28.12 267 VAL A O 1
ATOM 2057 N N . ASN A 1 268 ? -37.682 -34.665 30.362 1.00 27.34 268 ASN A N 1
ATOM 2058 C CA . ASN A 1 268 ? -37.359 -35.695 29.352 1.00 27.34 268 ASN A CA 1
ATOM 2059 C C . ASN A 1 268 ? -36.250 -35.239 28.383 1.00 27.34 268 ASN A C 1
ATOM 2061 O O . ASN A 1 268 ? -36.270 -34.132 27.853 1.00 27.34 268 ASN A O 1
ATOM 2065 N N . ILE A 1 269 ? -35.291 -36.138 28.156 1.00 31.25 269 ILE A N 1
ATOM 2066 C CA . ILE A 1 269 ? -34.254 -36.081 27.121 1.00 31.25 269 ILE A CA 1
ATOM 2067 C C . ILE A 1 269 ? -34.745 -36.959 25.967 1.00 31.25 269 ILE A C 1
ATOM 2069 O O . ILE A 1 269 ? -35.091 -38.113 26.208 1.00 31.25 269 ILE A O 1
ATOM 2073 N N . LEU A 1 270 ? -34.704 -36.471 24.725 1.00 25.81 270 LEU A N 1
ATOM 2074 C CA . LEU A 1 270 ? -34.652 -37.344 23.551 1.00 25.81 270 LEU A CA 1
ATOM 2075 C C . LEU A 1 270 ? -33.849 -36.668 22.430 1.00 25.81 270 LEU A C 1
ATOM 2077 O O . LEU A 1 270 ? -34.206 -35.596 21.951 1.00 25.81 270 LEU A O 1
ATOM 2081 N N . TRP A 1 271 ? -32.743 -37.303 22.046 1.00 25.91 271 TRP A N 1
ATOM 2082 C CA . TRP A 1 271 ? -32.011 -37.038 20.809 1.00 25.91 271 TRP A CA 1
ATOM 2083 C C . TRP A 1 271 ? -32.623 -37.886 19.689 1.00 25.91 271 TRP A C 1
ATOM 2085 O O . TRP A 1 271 ? -32.879 -39.070 19.895 1.00 25.91 271 TRP A O 1
ATOM 2095 N N . SER A 1 272 ? -32.781 -37.318 18.495 1.00 25.36 272 SER A N 1
ATOM 2096 C CA . SER A 1 272 ? -32.903 -38.088 17.257 1.00 25.36 272 SER A CA 1
ATOM 2097 C C . SER A 1 272 ? -32.251 -37.305 16.118 1.00 25.36 272 SER A C 1
ATOM 2099 O O . SER A 1 272 ? -32.559 -36.137 15.886 1.00 25.36 272 SER A O 1
ATOM 2101 N N . ILE A 1 273 ? -31.279 -37.959 15.485 1.00 28.72 273 ILE A N 1
ATOM 2102 C CA . ILE A 1 273 ? -30.619 -37.580 14.239 1.00 28.72 273 ILE A CA 1
ATOM 2103 C C . ILE A 1 273 ? -31.300 -38.427 13.166 1.00 28.72 273 ILE A C 1
ATOM 2105 O O . ILE A 1 273 ? -31.251 -39.647 13.273 1.00 28.72 273 ILE A O 1
ATOM 2109 N N . GLU A 1 274 ? -31.875 -37.807 12.138 1.00 27.70 274 GLU A N 1
ATOM 2110 C CA . GLU A 1 274 ? -32.238 -38.498 10.899 1.00 27.70 274 GLU A CA 1
ATOM 2111 C C . GLU A 1 274 ? -31.893 -37.592 9.709 1.00 27.70 274 GLU A C 1
ATOM 2113 O O . GLU A 1 274 ? -32.141 -36.384 9.702 1.00 27.70 274 GLU A O 1
ATOM 2118 N N . THR A 1 275 ? -31.222 -38.200 8.743 1.00 30.80 275 THR A N 1
ATOM 2119 C CA . THR A 1 275 ? -30.546 -37.616 7.587 1.00 30.80 275 THR A CA 1
ATOM 2120 C C . THR A 1 275 ? -31.459 -37.398 6.376 1.00 30.80 275 THR A C 1
ATOM 2122 O O . THR A 1 275 ? -32.261 -38.254 6.038 1.00 30.80 275 THR A O 1
ATOM 2125 N N . GLU A 1 276 ? -31.205 -36.284 5.678 1.00 28.28 276 GLU A N 1
ATOM 2126 C CA . GLU A 1 276 ? -31.120 -36.123 4.212 1.00 28.28 276 GLU A CA 1
ATOM 2127 C C . GLU A 1 276 ? -32.286 -36.611 3.311 1.00 28.28 276 GLU A C 1
ATOM 2129 O O . GLU A 1 276 ? -32.437 -37.801 3.060 1.00 28.28 276 GLU A O 1
ATOM 2134 N N . ARG A 1 277 ? -32.995 -35.670 2.656 1.00 29.31 277 ARG A N 1
ATOM 2135 C CA . ARG A 1 277 ? -32.997 -35.442 1.183 1.00 29.31 277 ARG A CA 1
ATOM 2136 C C . ARG A 1 277 ? -34.263 -34.731 0.679 1.00 29.31 277 ARG A C 1
ATOM 2138 O O . ARG A 1 277 ? -35.375 -35.105 1.015 1.00 29.31 277 ARG A O 1
ATOM 2145 N N . GLN A 1 278 ? -34.018 -33.838 -0.288 1.00 30.84 278 GLN A N 1
ATOM 2146 C CA . GLN A 1 278 ? -34.933 -33.299 -1.310 1.00 30.84 278 GLN A CA 1
ATOM 2147 C C . GLN A 1 278 ? -35.871 -32.156 -0.895 1.00 30.84 278 GLN A C 1
ATOM 2149 O O . GLN A 1 278 ? -36.671 -32.270 0.022 1.00 30.84 278 GLN A O 1
ATOM 2154 N N . GLY A 1 279 ? -35.834 -31.089 -1.701 1.00 28.86 279 GLY A N 1
ATOM 2155 C CA . GLY A 1 279 ? -36.968 -30.181 -1.871 1.00 28.86 279 GLY A CA 1
ATOM 2156 C C . GLY A 1 279 ? -36.716 -28.747 -1.426 1.00 28.86 279 GLY A C 1
ATOM 2157 O O . GLY A 1 279 ? -36.839 -28.416 -0.257 1.00 28.86 279 GLY A O 1
ATOM 2158 N N . GLN A 1 280 ? -36.389 -27.905 -2.403 1.00 27.81 280 GLN A N 1
ATOM 2159 C CA . GLN A 1 280 ? -36.427 -26.442 -2.383 1.00 27.81 280 GLN A CA 1
ATOM 2160 C C . GLN A 1 280 ? -37.418 -25.823 -1.378 1.00 27.81 280 GLN A C 1
ATOM 2162 O O . GLN A 1 280 ? -38.616 -26.087 -1.447 1.00 27.81 280 GLN A O 1
ATOM 2167 N N . LEU A 1 281 ? -36.952 -24.852 -0.586 1.00 26.94 281 LEU A N 1
ATOM 2168 C CA . LEU A 1 281 ? -37.806 -23.734 -0.193 1.00 26.94 281 LEU A CA 1
ATOM 2169 C C . LEU A 1 281 ? -37.023 -22.420 -0.258 1.00 26.94 281 LEU A C 1
ATOM 2171 O O . LEU A 1 281 ? -36.172 -22.100 0.568 1.00 26.94 281 LEU A O 1
ATOM 2175 N N . LEU A 1 282 ? -37.322 -21.688 -1.325 1.00 24.12 282 LEU A N 1
ATOM 2176 C CA . LEU A 1 282 ? -37.116 -20.257 -1.476 1.00 24.12 282 LEU A CA 1
ATOM 2177 C C . LEU A 1 282 ? -37.992 -19.541 -0.428 1.00 24.12 282 LEU A C 1
ATOM 2179 O O . LEU A 1 282 ? -39.145 -19.929 -0.285 1.00 24.12 282 LEU A O 1
ATOM 2183 N N . ILE A 1 283 ? -37.501 -18.487 0.234 1.00 26.78 283 ILE A N 1
ATOM 2184 C CA . ILE A 1 283 ? -38.145 -17.155 0.308 1.00 26.78 283 ILE A CA 1
ATOM 2185 C C . ILE A 1 283 ? -37.307 -16.187 1.165 1.00 26.78 283 ILE A C 1
ATOM 2187 O O . ILE A 1 283 ? -36.680 -16.535 2.159 1.00 26.78 283 ILE A O 1
ATOM 2191 N N . LYS A 1 284 ? -37.313 -14.948 0.666 1.00 23.64 284 LYS A N 1
ATOM 2192 C CA . LYS A 1 284 ? -36.734 -13.691 1.142 1.00 23.64 284 LYS A CA 1
ATOM 2193 C C . LYS A 1 284 ? -37.220 -13.237 2.532 1.00 23.64 284 LYS A C 1
ATOM 2195 O O . LYS A 1 284 ? -38.404 -13.333 2.819 1.00 23.64 284 LYS A O 1
ATOM 2200 N N . LEU A 1 285 ? -36.287 -12.589 3.240 1.00 23.62 285 LEU A N 1
ATOM 2201 C CA . LEU A 1 285 ? -36.383 -11.376 4.080 1.00 23.62 285 LEU A CA 1
ATOM 2202 C C . LEU A 1 285 ? -37.582 -11.204 5.034 1.00 23.62 285 LEU A C 1
ATOM 2204 O O . LEU A 1 285 ? -38.677 -10.859 4.600 1.00 23.62 285 LEU A O 1
ATOM 2208 N N . CYS A 1 286 ? -37.268 -11.211 6.332 1.00 33.09 286 CYS A N 1
ATOM 2209 C CA . CYS A 1 286 ? -37.248 -9.999 7.161 1.00 33.09 286 CYS A CA 1
ATOM 2210 C C . CYS A 1 286 ? -35.978 -10.010 8.021 1.00 33.09 286 CYS A C 1
ATOM 2212 O O . CYS A 1 286 ? -35.565 -11.122 8.420 1.00 33.09 286 CYS A O 1
#

Radius of gyration: 24.84 Å; chains: 1; bounding box: 72×56×74 Å

pLDDT: mean 70.07, std 26.08, range [23.62, 97.06]

InterPro domains:
  IPR036291 NAD(P)-binding domain superfamily [SSF51735] (1-204)

Secondary structure (DSSP, 8-state):
-HHHHHHHHHHH-TTEEEEEEEESSPPPHHHHT-TTEEEEE-S-TT---HHHHHHHTT--EEEE-----GGGTTT-HHHHHIIIIIHHHHHHHHHHHHTGGGSPTT--EEEEEEPPP---TT-SS---S-TTS--SHHHHHHHHHHHHSTTTEEEEEEE-S-EE-TTS-GGGTS-TTTGGGPEEHHHHHHHHHHHHHH--SSSEEEHHHHHHHHPPPS---------------EEEEEEE----------------------------------------------

Foldseek 3Di:
DLVVLLLVVLLVDPQFQAKEKEFCDDDDPCQVPRPRYHYDHDDDLLDDDVVNLVVLAQFQEKQDPWADDCVVVVNDPVVRCCGQAVSLLSNQLCCLVRHLVRHPPPGAREYEDEHDPDPPPPPDPPPPDDLLDDPDNRSVSSVVSCVVRVPRHAYAYEYFPAEDEPPPPCVLVPPPPDSVQGHYSNLQSQLSVCCSSPNDPGRYQYSVNSCVSSDDPDDDDDDDDDDDDDRDGMMMGTNGPDPPPPDPPDPDDDDDDDDDDDDDDDDDDDDDDDDDDDDDDDDDDD

Sequence (286 aa):
MVGNEIVKQCLADARITKVVILTRKAVSMDIESHPKADVIMIQDFARYSDEVLRRLEGSSACLWAIGARLDRLSHDKALLHHVNVELPLTAAKTLSERIAPKTPTGNKFNFVFCSNRANSKASSLLSLGDPRKPKSEAEKGLCEIADASPETFSAWILRPSAIVTPDAPKKRRLVGGRSAHGIEVAQMAKAFVKVACEGYKDRIIDNDALLKISCPLASTANLRNHSDESISRTIFLVKLVVPSLSMQRRKSSVYIMNQFPSPCFSVNILWSIETERQGQLLIKLC